Protein AF-0000000078456276 (afdb_homodimer)

pLDDT: mean 76.24, std 21.37, range [26.55, 98.25]

Foldseek 3Di:
DPCPVVPQPQPKDKDKDKDKDFDQVLQADDQFWDKDFDPVVVVVDDDDDDWDADPVPRDTFDKDWDGWIWTAHNNRMIMIITIIITRDRVVVVVD/DPCPVVPLPQPKDKDKDKDKDFDQVLQADDQFWDKDFDPVVVVVDDDDDDWDADPVPSDTFDKDWDGWIWTAHNNRMIMIITIIITRDRVVVVPD

Radius of gyration: 19.32 Å; Cα contacts (8 Å, |Δi|>4): 370; chains: 2; bounding box: 34×69×54 Å

Sequence (190 aa):
MSNFQTSTMDYDMDIYLMMAWRDARLVNPYQKPILVKEEEILEKIWRPDPFFANAKEAEFHEVTFLNFLMRIFPDGLVLYETRLVILILLHEFLQMSNFQTSTMDYDMDIYLMMAWRDARLVNPYQKPILVKEEEILEKIWRPDPFFANAKEAEFHEVTFLNFLMRIFPDGLVLYETRLVILILLHEFLQ

Structure (mmCIF, N/CA/C/O backbone):
data_AF-0000000078456276-model_v1
#
loop_
_entity.id
_entity.type
_entity.pdbx_description
1 polymer 'Glycine receptor subunit beta-type 4'
#
loop_
_atom_site.group_PDB
_atom_site.id
_atom_site.type_symbol
_atom_site.label_atom_id
_atom_site.label_alt_id
_atom_site.label_comp_id
_atom_site.label_asym_id
_atom_site.label_entity_id
_atom_site.label_seq_id
_atom_site.pdbx_PDB_ins_code
_atom_site.Cartn_x
_atom_site.Cartn_y
_atom_site.Cartn_z
_atom_site.occupancy
_atom_site.B_iso_or_equiv
_atom_site.auth_seq_id
_atom_site.auth_comp_id
_atom_site.auth_asym_id
_atom_site.auth_atom_id
_atom_site.pdbx_PDB_model_num
ATOM 1 N N . MET A 1 1 ? -17.547 -28.094 -31.203 1 26.55 1 MET A N 1
ATOM 2 C CA . MET A 1 1 ? -17.844 -26.672 -31.109 1 26.55 1 MET A CA 1
ATOM 3 C C . MET A 1 1 ? -17.672 -26.172 -29.688 1 26.55 1 MET A C 1
ATOM 5 O O . MET A 1 1 ? -18.562 -26.344 -28.844 1 26.55 1 MET A O 1
ATOM 9 N N . SER A 1 2 ? -16.688 -26.578 -29.078 1 26.94 2 SER A N 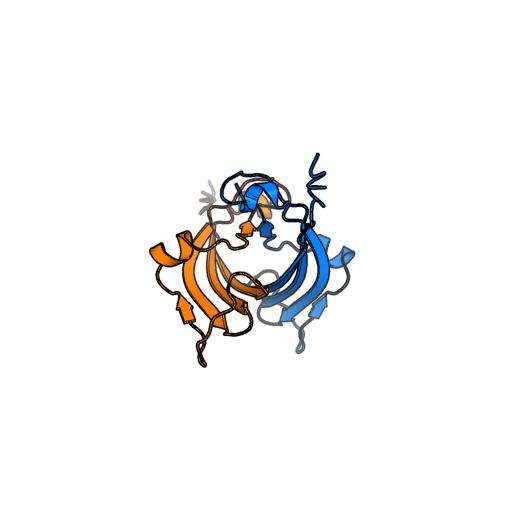1
ATOM 10 C CA . SER A 1 2 ? -16.344 -26.469 -27.656 1 26.94 2 SER A CA 1
ATOM 11 C C . SER A 1 2 ? -16.422 -25.031 -27.188 1 26.94 2 SER A C 1
ATOM 13 O O . SER A 1 2 ? -15.75 -24.156 -27.734 1 26.94 2 SER A O 1
ATOM 15 N N . ASN A 1 3 ? -17.672 -24.578 -27.062 1 29.36 3 ASN A N 1
ATOM 16 C CA . ASN A 1 3 ? -17.984 -23.266 -26.516 1 29.36 3 ASN A CA 1
ATOM 17 C C . ASN A 1 3 ? -17.125 -22.938 -25.312 1 29.36 3 ASN A C 1
ATOM 19 O O . ASN A 1 3 ? -17.328 -23.484 -24.219 1 29.36 3 ASN A O 1
ATOM 23 N N . PHE A 1 4 ? -15.844 -22.969 -25.406 1 34.41 4 PHE A N 1
ATOM 24 C CA . PHE A 1 4 ? -14.977 -22.438 -24.359 1 34.41 4 PHE A CA 1
ATOM 25 C C . PHE A 1 4 ? -15.516 -21.125 -23.828 1 34.41 4 PHE A C 1
ATOM 27 O O . PHE A 1 4 ? -15.516 -20.109 -24.547 1 34.41 4 PHE A O 1
ATOM 34 N N . GLN A 1 5 ? -16.781 -21.078 -23.469 1 34.12 5 GLN A N 1
ATOM 35 C CA . GLN A 1 5 ? -17.281 -19.875 -22.828 1 34.12 5 GLN A CA 1
ATOM 36 C C . GLN A 1 5 ? -16.203 -19.219 -21.969 1 34.12 5 GLN A C 1
ATOM 38 O O . GLN A 1 5 ? -15.625 -19.859 -21.094 1 34.12 5 GLN A O 1
ATOM 43 N N . THR A 1 6 ? -15.305 -18.453 -22.516 1 36.81 6 THR A N 1
ATOM 44 C CA . THR A 1 6 ? -14.32 -17.625 -21.844 1 36.81 6 THR A CA 1
ATOM 45 C C . THR A 1 6 ? -14.938 -16.922 -20.625 1 36.81 6 THR A C 1
ATOM 47 O O . THR A 1 6 ? -15.695 -15.961 -20.781 1 36.81 6 THR A O 1
ATOM 50 N N . SER A 1 7 ? -15.766 -17.672 -19.828 1 38.72 7 SER A N 1
ATOM 51 C CA . SER A 1 7 ? -16.219 -17.031 -18.594 1 38.72 7 SER A CA 1
ATOM 52 C C . SER A 1 7 ? -15.195 -16.016 -18.094 1 38.72 7 SER A C 1
ATOM 54 O O . SER A 1 7 ? -14.031 -16.359 -17.906 1 38.72 7 SER A O 1
ATOM 56 N N . THR A 1 8 ? -15.117 -14.961 -18.703 1 41.69 8 THR A N 1
ATOM 57 C CA . THR A 1 8 ? -14.297 -13.852 -18.25 1 41.69 8 THR A CA 1
ATOM 58 C C . THR A 1 8 ? -14.117 -13.891 -16.734 1 41.69 8 THR A C 1
ATOM 60 O O . THR A 1 8 ? -15.031 -13.547 -15.992 1 41.69 8 THR A O 1
ATOM 63 N N . MET A 1 9 ? -13.758 -14.953 -16.109 1 45.97 9 MET A N 1
ATOM 64 C CA . MET A 1 9 ? -13.555 -15.07 -14.664 1 45.97 9 MET A CA 1
ATOM 65 C C . MET A 1 9 ? -12.914 -13.805 -14.102 1 45.97 9 MET A C 1
ATOM 67 O O . MET A 1 9 ? -11.758 -13.5 -14.406 1 45.97 9 MET A O 1
ATOM 71 N N . ASP A 1 10 ? -13.586 -12.719 -14.047 1 50.91 10 ASP A N 1
ATOM 72 C CA . ASP A 1 10 ? -13.211 -11.508 -13.328 1 50.91 10 ASP A CA 1
ATOM 73 C C . ASP A 1 10 ? -12.5 -11.852 -12.016 1 50.91 10 ASP A C 1
ATOM 75 O O . ASP A 1 10 ? -13.047 -12.555 -11.172 1 50.91 10 ASP A O 1
ATOM 79 N N . TYR A 1 11 ? -11.336 -12.32 -12.188 1 58.75 11 TYR A N 1
ATOM 80 C CA . TYR A 1 11 ? -10.617 -12.555 -10.945 1 58.75 11 TYR A CA 1
ATOM 81 C C . TYR A 1 11 ? -10.438 -11.258 -10.156 1 58.75 11 TYR A C 1
ATOM 83 O O . TYR A 1 11 ? -9.961 -10.258 -10.703 1 58.75 11 TYR A O 1
ATOM 91 N N . ASP A 1 12 ? -11.328 -11.148 -9.211 1 69.31 12 ASP A N 1
ATOM 92 C CA . ASP A 1 12 ? -11.18 -10.062 -8.25 1 69.31 12 ASP A CA 1
ATOM 93 C C . ASP A 1 12 ? -10.055 -10.359 -7.258 1 69.31 12 ASP A C 1
ATOM 95 O O . ASP A 1 12 ? -9.898 -11.492 -6.809 1 69.31 12 ASP A O 1
ATOM 99 N N . MET A 1 13 ? -9.117 -9.602 -7.355 1 80.56 13 MET A N 1
ATOM 100 C CA . MET A 1 13 ? -8.086 -9.703 -6.328 1 80.56 13 MET A CA 1
ATOM 101 C C . MET A 1 13 ? -8.367 -8.742 -5.176 1 80.56 13 MET A C 1
ATOM 103 O O . MET A 1 13 ? -8.484 -7.535 -5.387 1 80.56 13 MET A O 1
ATOM 107 N N . ASP A 1 14 ? -8.633 -9.383 -3.988 1 87.31 14 ASP A N 1
ATOM 108 C CA . ASP A 1 14 ? -8.789 -8.602 -2.764 1 87.31 14 ASP A CA 1
ATOM 109 C C . ASP A 1 14 ? -7.43 -8.266 -2.148 1 87.31 14 ASP A C 1
ATOM 111 O O . ASP A 1 14 ? -6.625 -9.164 -1.876 1 87.31 14 ASP A O 1
ATOM 115 N N . ILE A 1 15 ? -7.176 -7.082 -2.002 1 91.06 15 ILE A N 1
ATOM 116 C CA . ILE A 1 15 ? -5.879 -6.648 -1.494 1 91.06 15 ILE A CA 1
ATOM 117 C C . ILE A 1 15 ? -6.07 -5.836 -0.216 1 91.06 15 ILE A C 1
ATOM 119 O O . ILE A 1 15 ? -6.902 -4.926 -0.171 1 91.06 15 ILE A O 1
ATOM 123 N N . TYR A 1 16 ? -5.438 -6.207 0.822 1 94.75 16 TYR A N 1
ATOM 124 C CA . TYR A 1 16 ? -5.27 -5.352 1.991 1 94.75 16 TYR A CA 1
ATOM 125 C C . TYR A 1 16 ? -4.059 -4.441 1.83 1 94.75 16 TYR A C 1
ATOM 127 O O . TYR A 1 16 ? -2.969 -4.906 1.482 1 94.75 16 TYR A O 1
ATOM 135 N N . LEU A 1 17 ? -4.234 -3.172 1.992 1 94.62 17 LEU A N 1
ATOM 136 C CA . LEU A 1 17 ? -3.172 -2.186 1.841 1 94.62 17 LEU A CA 1
ATOM 137 C C . LEU A 1 17 ? -3.012 -1.358 3.113 1 94.62 17 LEU A C 1
ATOM 139 O O . LEU A 1 17 ? -3.998 -0.86 3.662 1 94.62 17 LEU A O 1
ATOM 143 N N . MET A 1 18 ? -1.804 -1.281 3.623 1 96.31 18 MET A N 1
ATOM 144 C CA . MET A 1 18 ? -1.447 -0.403 4.734 1 96.31 18 MET A CA 1
ATOM 145 C C . MET A 1 18 ? -0.302 0.527 4.344 1 96.31 18 MET A C 1
ATOM 147 O O . MET A 1 18 ? 0.673 0.095 3.73 1 96.31 18 MET A O 1
ATOM 151 N N . MET A 1 19 ? -0.498 1.762 4.527 1 95.25 19 MET A N 1
ATOM 152 C CA . MET A 1 19 ? 0.564 2.744 4.336 1 95.25 19 MET A CA 1
ATOM 153 C C . MET A 1 19 ? 0.806 3.541 5.617 1 95.25 19 MET A C 1
ATOM 155 O O . MET A 1 19 ? -0.14 3.881 6.328 1 95.25 19 MET A O 1
ATOM 159 N N . ALA A 1 20 ? 2.068 3.844 5.91 1 96.5 20 ALA A N 1
ATOM 160 C CA . ALA A 1 20 ? 2.449 4.695 7.035 1 96.5 20 ALA A CA 1
ATOM 161 C C . ALA A 1 20 ? 3.465 5.75 6.602 1 96.5 20 ALA A C 1
ATOM 163 O O . ALA A 1 20 ? 4.41 5.445 5.871 1 96.5 20 ALA A O 1
ATOM 164 N N . TRP A 1 21 ? 3.178 6.914 6.961 1 93.25 21 TRP A N 1
ATOM 165 C CA . TRP A 1 21 ? 4.117 8 6.703 1 93.25 21 TRP A CA 1
ATOM 166 C C . TRP A 1 21 ? 3.994 9.094 7.762 1 93.25 21 TRP A C 1
ATOM 168 O O . TRP A 1 21 ? 3.08 9.062 8.594 1 93.25 21 TRP A O 1
ATOM 178 N N . ARG A 1 22 ? 4.977 9.93 7.766 1 92 22 ARG A N 1
ATOM 179 C CA . ARG A 1 22 ? 4.895 11.086 8.648 1 92 22 ARG A CA 1
ATOM 180 C C . ARG A 1 22 ? 4.59 12.359 7.855 1 92 22 ARG A C 1
ATOM 182 O O . ARG A 1 22 ? 5.133 12.562 6.766 1 92 22 ARG A O 1
ATOM 189 N N . ASP A 1 23 ? 3.713 13.086 8.445 1 89.25 23 ASP A N 1
ATOM 190 C CA . ASP A 1 23 ? 3.326 14.375 7.875 1 89.25 23 ASP A CA 1
ATOM 191 C C . ASP A 1 23 ? 3.33 15.469 8.938 1 89.25 23 ASP A C 1
ATOM 193 O O . ASP A 1 23 ? 2.463 15.492 9.812 1 89.25 23 ASP A O 1
ATOM 197 N N . ALA A 1 24 ? 4.262 16.344 8.82 1 87.81 24 ALA A N 1
ATOM 198 C CA . ALA A 1 24 ? 4.449 17.391 9.812 1 87.81 24 ALA A CA 1
ATOM 199 C C . ALA A 1 24 ? 3.219 18.281 9.898 1 87.81 24 ALA A C 1
ATOM 201 O O . ALA A 1 24 ? 2.943 18.875 10.945 1 87.81 24 ALA A O 1
ATOM 202 N N . ARG A 1 25 ? 2.482 18.344 8.867 1 87.5 25 ARG A N 1
ATOM 203 C CA . ARG A 1 25 ? 1.301 19.203 8.836 1 87.5 25 ARG A CA 1
ATOM 204 C C . ARG A 1 25 ? 0.185 18.625 9.703 1 87.5 25 ARG A C 1
ATOM 206 O O . ARG A 1 25 ? -0.769 19.328 10.039 1 87.5 25 ARG A O 1
ATOM 213 N N . LEU A 1 26 ? 0.378 17.375 10.008 1 92.88 26 LEU A N 1
ATOM 214 C CA . LEU A 1 26 ? -0.718 16.719 10.711 1 92.88 26 LEU A CA 1
ATOM 215 C C . LEU A 1 26 ? -0.379 16.516 12.18 1 92.88 26 LEU A C 1
ATOM 217 O O . LEU A 1 26 ? -1.085 15.805 12.891 1 92.88 26 LEU A O 1
ATOM 221 N N . VAL A 1 27 ? 0.726 17.109 12.594 1 95.69 27 VAL A N 1
ATOM 222 C CA . VAL A 1 27 ? 1.003 17.125 14.031 1 95.69 27 VAL A CA 1
ATOM 223 C C . VAL A 1 27 ? -0.14 17.812 14.773 1 95.69 27 VAL A C 1
ATOM 225 O O . VAL A 1 27 ? -0.639 18.844 14.336 1 95.69 27 VAL A O 1
ATOM 228 N N . ASN A 1 28 ? -0.618 17.172 15.898 1 97.44 28 ASN A N 1
ATOM 229 C CA . ASN A 1 28 ? -1.79 17.703 16.594 1 97.44 28 ASN A CA 1
ATOM 230 C C . ASN A 1 28 ? -1.652 17.562 18.109 1 97.44 28 ASN A C 1
ATOM 232 O O . ASN A 1 28 ? -0.807 16.812 18.594 1 97.44 28 ASN A O 1
ATOM 236 N N . PRO A 1 29 ? -2.457 18.25 18.828 1 97.06 29 PRO A N 1
ATOM 237 C CA . PRO A 1 29 ? -2.248 18.375 20.281 1 97.06 29 PRO A CA 1
ATOM 238 C C . PRO A 1 29 ? -2.92 17.266 21.062 1 97.06 29 PRO A C 1
ATOM 240 O O . PRO A 1 29 ? -2.814 17.219 22.297 1 97.06 29 PRO A O 1
ATOM 243 N N . TYR A 1 30 ? -3.564 16.297 20.453 1 97.38 30 TYR A N 1
ATOM 244 C CA . TYR A 1 30 ? -4.316 15.266 21.172 1 97.38 30 TYR A CA 1
ATOM 245 C C . TYR A 1 30 ? -3.393 14.164 21.672 1 97.38 30 TYR A C 1
ATOM 247 O O . TYR A 1 30 ? -2.236 14.078 21.25 1 97.38 30 TYR A O 1
ATOM 255 N N . GLN A 1 31 ? -3.857 13.391 22.641 1 97.25 31 GLN A N 1
ATOM 256 C CA . GLN A 1 31 ? -3.082 12.281 23.188 1 97.25 31 GLN A CA 1
ATOM 257 C C . GLN A 1 31 ? -3.338 10.992 22.406 1 97.25 31 GLN A C 1
ATOM 259 O O . GLN A 1 31 ? -2.445 10.156 22.281 1 97.25 31 GLN A O 1
ATOM 264 N N . LYS A 1 32 ? -4.555 10.852 21.891 1 97.75 32 LYS A N 1
ATOM 265 C CA . LYS A 1 32 ? -4.949 9.672 21.125 1 97.75 32 LYS A CA 1
ATOM 266 C C . LYS A 1 32 ? -4.988 9.984 19.625 1 97.75 32 LYS A C 1
ATOM 268 O O . LYS A 1 32 ? -5.195 11.133 19.234 1 97.75 32 LYS A O 1
ATOM 273 N N . PRO A 1 33 ? -4.758 9.008 18.828 1 98.12 33 PRO A N 1
ATOM 274 C CA . PRO A 1 33 ? -4.859 9.242 17.375 1 98.12 33 PRO A CA 1
ATOM 275 C C . PRO A 1 33 ? -6.254 9.695 16.953 1 98.12 33 PRO A C 1
ATOM 277 O O . PRO A 1 33 ? -7.254 9.273 17.531 1 98.12 33 PRO A O 1
ATOM 280 N N . ILE A 1 34 ? -6.258 10.57 16.016 1 97.5 34 ILE A N 1
ATOM 281 C CA . ILE A 1 34 ? -7.496 10.914 15.32 1 97.5 34 ILE A CA 1
ATOM 282 C C . ILE A 1 34 ? -7.867 9.805 14.336 1 97.5 34 ILE A C 1
ATOM 284 O O . ILE A 1 34 ? -7.035 9.375 13.539 1 97.5 34 ILE A O 1
ATOM 288 N N . LEU A 1 35 ? -9.094 9.336 14.406 1 97.44 35 LEU A N 1
ATOM 289 C CA . LEU A 1 35 ? -9.578 8.305 13.492 1 97.44 35 LEU A CA 1
ATOM 290 C C . LEU A 1 35 ? -10.391 8.922 12.359 1 97.44 35 LEU A C 1
ATOM 292 O O . LEU A 1 35 ? -11.359 9.648 12.609 1 97.44 35 LEU A O 1
ATOM 296 N N . VAL A 1 36 ? -9.961 8.727 11.148 1 95.25 36 VAL A N 1
ATOM 297 C CA . VAL A 1 36 ? -10.672 9.203 9.969 1 95.25 36 VAL A CA 1
ATOM 298 C C . VAL A 1 36 ? -11.297 8.023 9.227 1 95.25 36 VAL A C 1
ATOM 300 O O . VAL A 1 36 ? -10.578 7.223 8.617 1 95.25 36 VAL A O 1
ATOM 303 N N . LYS A 1 37 ? -12.547 7.93 9.258 1 93.5 37 LYS A N 1
ATOM 304 C CA . LYS A 1 37 ? -13.25 6.816 8.617 1 93.5 37 LYS A CA 1
ATOM 305 C C . LYS A 1 37 ? -14.219 7.312 7.551 1 93.5 37 LYS A C 1
ATOM 307 O O . LYS A 1 37 ? -14.781 6.516 6.801 1 93.5 37 LYS A O 1
ATOM 312 N N . GLU A 1 38 ? -14.438 8.648 7.641 1 90.88 38 GLU A N 1
ATOM 313 C CA . GLU A 1 38 ? -15.383 9.234 6.691 1 90.88 38 GLU A CA 1
ATOM 314 C C . GLU A 1 38 ? -14.672 9.703 5.426 1 90.88 38 GLU A C 1
ATOM 316 O O . GLU A 1 38 ? -13.719 10.477 5.488 1 90.88 38 GLU A O 1
ATOM 321 N N . GLU A 1 39 ? -15.164 9.281 4.297 1 86.38 39 GLU A N 1
ATOM 322 C CA . GLU A 1 39 ? -14.57 9.625 3.01 1 86.38 39 GLU A CA 1
ATOM 323 C C . GLU A 1 39 ? -14.5 11.141 2.818 1 86.38 39 GLU A C 1
ATOM 325 O O . GLU A 1 39 ? -13.539 11.656 2.242 1 86.38 39 GLU A O 1
ATOM 330 N N . GLU A 1 40 ? -15.508 11.836 3.295 1 86.62 40 GLU A N 1
ATOM 331 C CA . GLU A 1 40 ? -15.562 13.289 3.158 1 86.62 40 GLU A CA 1
ATOM 332 C C . GLU A 1 40 ? -14.367 13.953 3.836 1 86.62 40 GLU A C 1
ATOM 334 O O . GLU A 1 40 ? -13.82 14.93 3.322 1 86.62 40 GLU A O 1
ATOM 339 N N . ILE A 1 41 ? -14.07 13.445 4.977 1 89 41 ILE A N 1
ATOM 340 C CA . ILE A 1 41 ? -12.945 14 5.727 1 89 41 ILE A CA 1
ATOM 341 C C . ILE A 1 41 ? -11.633 13.625 5.039 1 89 41 ILE A C 1
ATOM 343 O O . ILE A 1 41 ? -10.734 14.453 4.922 1 89 41 ILE A O 1
ATOM 347 N N . LEU A 1 42 ? -11.562 12.43 4.555 1 85.06 42 LEU A N 1
ATOM 348 C CA . LEU A 1 42 ? -10.367 11.938 3.883 1 85.06 42 LEU A CA 1
ATOM 349 C C . LEU A 1 42 ? -10.039 12.797 2.668 1 85.06 42 LEU A C 1
ATOM 351 O O . LEU A 1 42 ? -8.867 13.055 2.383 1 85.06 42 LEU A O 1
ATOM 355 N N . GLU A 1 43 ? -11 13.234 1.996 1 84.06 43 GLU A N 1
ATOM 356 C CA . GLU A 1 43 ? -10.828 14.008 0.769 1 84.06 43 GLU A CA 1
ATOM 357 C C . GLU A 1 43 ? -10.172 15.359 1.055 1 84.06 43 GLU A C 1
ATOM 359 O O . GLU A 1 43 ? -9.633 16 0.15 1 84.06 43 GLU A O 1
ATOM 364 N N . LYS A 1 44 ? -10.211 15.766 2.316 1 84.25 44 LYS A N 1
ATOM 365 C CA . LYS A 1 44 ? -9.695 17.078 2.693 1 84.25 44 LYS A CA 1
ATOM 366 C C . LYS A 1 44 ? -8.234 16.984 3.121 1 84.25 44 LYS A C 1
ATOM 368 O O . LYS A 1 44 ? -7.578 18.016 3.314 1 84.25 44 LYS A O 1
ATOM 373 N N . ILE A 1 45 ? -7.793 15.891 3.297 1 83.88 45 ILE A N 1
ATOM 374 C CA . ILE A 1 45 ? -6.422 15.688 3.748 1 83.88 45 ILE A CA 1
ATOM 375 C C . ILE A 1 45 ? -5.559 15.227 2.578 1 83.88 45 ILE A C 1
ATOM 377 O O . ILE A 1 45 ? -5.914 14.289 1.864 1 83.88 45 ILE A O 1
ATOM 381 N N . TRP A 1 46 ? -4.531 15.922 2.402 1 79.94 46 TRP A N 1
ATOM 382 C CA . TRP A 1 46 ? -3.584 15.438 1.401 1 79.94 46 TRP A CA 1
ATOM 383 C C . TRP A 1 46 ? -2.982 14.102 1.824 1 79.94 46 TRP A C 1
ATOM 385 O O . TRP A 1 46 ? -2.584 13.93 2.979 1 79.94 46 TRP A O 1
ATOM 395 N N . ARG A 1 47 ? -2.93 13.141 0.951 1 80.88 47 ARG A N 1
ATOM 396 C CA . ARG A 1 47 ? -2.312 11.844 1.213 1 80.88 47 ARG A CA 1
ATOM 397 C C . ARG A 1 47 ? -1.794 11.211 -0.076 1 80.88 47 ARG A C 1
ATOM 399 O O . ARG A 1 47 ? -2.318 11.484 -1.158 1 80.88 47 ARG A O 1
ATOM 406 N N . PRO A 1 48 ? -0.752 10.391 0.094 1 81.5 48 PRO A N 1
ATOM 407 C CA . PRO A 1 48 ? -0.416 9.57 -1.073 1 81.5 48 PRO A CA 1
ATOM 408 C C . PRO A 1 48 ? -1.552 8.641 -1.487 1 81.5 48 PRO A C 1
ATOM 410 O O . PRO A 1 48 ? -2.188 8.016 -0.632 1 81.5 48 PRO A O 1
ATOM 413 N N . ASP A 1 49 ? -1.794 8.633 -2.758 1 77.38 49 ASP A N 1
A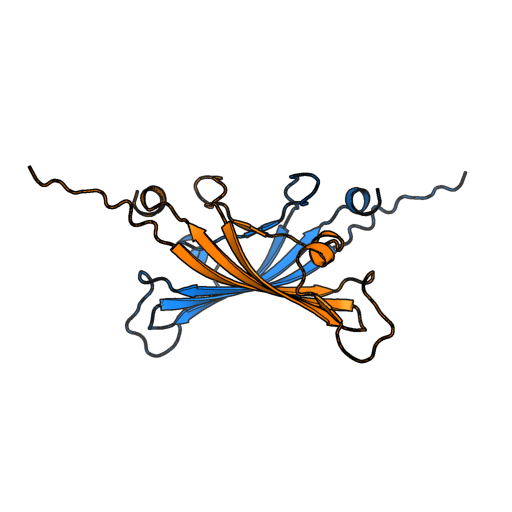TOM 414 C CA . ASP A 1 49 ? -2.867 7.797 -3.283 1 77.38 49 ASP A CA 1
ATOM 415 C C . ASP A 1 49 ? -2.336 6.816 -4.324 1 77.38 49 ASP A C 1
ATOM 417 O O . ASP A 1 49 ? -1.906 7.223 -5.406 1 77.38 49 ASP A O 1
ATOM 421 N N . PRO A 1 50 ? -2.416 5.578 -3.881 1 79.62 50 PRO A N 1
ATOM 422 C CA . PRO A 1 50 ? -1.891 4.609 -4.844 1 79.62 50 PRO A CA 1
ATOM 423 C C . PRO A 1 50 ? -2.895 4.27 -5.945 1 79.62 50 PRO A C 1
ATOM 425 O O . PRO A 1 50 ? -4.098 4.195 -5.688 1 79.62 50 PRO A O 1
ATOM 428 N N . PHE A 1 51 ? -2.35 4.184 -7.156 1 76.81 51 PHE A N 1
ATOM 429 C CA . PHE A 1 51 ? -3.07 3.639 -8.305 1 76.81 51 PHE A CA 1
ATOM 430 C C . PHE A 1 51 ? -2.422 2.346 -8.781 1 76.81 51 PHE A C 1
ATOM 432 O O . PHE A 1 51 ? -1.224 2.133 -8.586 1 76.81 51 PHE A O 1
ATOM 439 N N . PHE A 1 52 ? -3.279 1.472 -9.141 1 76 52 PHE A N 1
ATOM 440 C CA . PHE A 1 52 ? -2.764 0.187 -9.594 1 76 52 PHE A CA 1
ATOM 441 C C . PHE A 1 52 ? -2.924 0.047 -11.109 1 76 52 PHE A C 1
ATOM 443 O O . PHE A 1 52 ? -3.99 0.337 -11.656 1 76 52 PHE A O 1
ATOM 450 N N . ALA A 1 53 ? -1.852 0.012 -11.727 1 65.19 53 ALA A N 1
ATOM 451 C CA . ALA A 1 53 ? -1.847 -0.227 -13.164 1 65.19 53 ALA A CA 1
ATOM 452 C C . ALA A 1 53 ? -1.152 -1.544 -13.5 1 65.19 53 ALA A C 1
ATOM 454 O O . ALA A 1 53 ? -0.368 -2.061 -12.703 1 65.19 53 ALA A O 1
ATOM 455 N N . ASN A 1 54 ? -1.73 -2.158 -14.469 1 56.12 54 ASN A N 1
ATOM 456 C CA . ASN A 1 54 ? -1.009 -3.326 -14.961 1 56.12 54 ASN A CA 1
ATOM 457 C C . ASN A 1 54 ? 0.386 -2.955 -15.453 1 56.12 54 ASN A C 1
ATOM 459 O O . ASN A 1 54 ? 0.544 -2.016 -16.234 1 56.12 54 ASN A O 1
ATOM 463 N N . ALA A 1 55 ? 1.279 -3.312 -14.664 1 52.12 55 ALA A N 1
ATOM 464 C CA . ALA A 1 55 ? 2.646 -2.986 -15.062 1 52.12 55 ALA A CA 1
ATOM 465 C C . ALA A 1 55 ? 2.828 -3.117 -16.578 1 52.12 55 ALA A C 1
ATOM 467 O O . ALA A 1 55 ? 3.502 -2.295 -17.203 1 52.12 55 ALA A O 1
ATOM 468 N N . LYS A 1 56 ? 2.316 -4.176 -17.297 1 51.06 56 LYS A N 1
ATOM 469 C CA . LYS A 1 56 ? 2.594 -4.367 -18.719 1 51.06 56 LYS A CA 1
ATOM 470 C C . LYS A 1 56 ? 1.728 -3.447 -19.578 1 51.06 56 LYS A C 1
ATOM 472 O O . LYS A 1 56 ? 2.119 -3.07 -20.688 1 51.06 56 LYS A O 1
ATOM 477 N N . GLU A 1 57 ? 0.599 -3.068 -19.094 1 51.69 57 GLU A N 1
ATOM 478 C CA . GLU A 1 57 ? -0.278 -2.404 -20.062 1 51.69 57 GLU A CA 1
ATOM 479 C C . GLU A 1 57 ? -0.669 -1.01 -19.578 1 51.69 57 GLU A C 1
ATOM 481 O O . GLU A 1 57 ? -1.311 -0.252 -20.312 1 51.69 57 GLU A O 1
ATOM 486 N N . ALA A 1 58 ? -0.004 -0.474 -18.781 1 50.53 58 ALA A N 1
ATOM 487 C CA . ALA A 1 58 ? -0.317 0.881 -18.328 1 50.53 58 ALA A CA 1
ATOM 488 C C . ALA A 1 58 ? -1.825 1.101 -18.266 1 50.53 58 ALA A C 1
ATOM 490 O O . ALA A 1 58 ? -2.322 2.162 -18.641 1 50.53 58 ALA A O 1
ATOM 491 N N . GLU A 1 59 ? -2.594 0.06 -18.219 1 57.72 59 GLU A N 1
ATOM 492 C CA . GLU A 1 59 ? -4.035 0.26 -18.078 1 57.72 59 GLU A CA 1
ATOM 493 C C . GLU A 1 59 ? -4.453 0.248 -16.609 1 57.72 59 GLU A C 1
ATOM 495 O O . GLU A 1 59 ? -4.012 -0.607 -15.844 1 57.72 59 GLU A O 1
ATOM 500 N N . PHE A 1 60 ? -5.039 1.388 -16.219 1 57.5 60 PHE A N 1
ATOM 501 C CA . PHE A 1 60 ? -5.48 1.549 -14.836 1 57.5 60 PHE A CA 1
ATOM 502 C C . PHE A 1 60 ? -6.645 0.615 -14.523 1 57.5 60 PHE A C 1
ATOM 504 O O . PHE A 1 60 ? -7.586 0.509 -15.312 1 57.5 60 PHE A O 1
ATOM 511 N N . HIS A 1 61 ? -6.363 -0.361 -13.664 1 60.91 61 HIS A N 1
ATOM 512 C CA . HIS A 1 61 ? -7.418 -1.243 -13.188 1 60.91 61 HIS A CA 1
ATOM 513 C C . HIS A 1 61 ? -8.414 -0.487 -12.312 1 60.91 61 HIS A C 1
ATOM 515 O O . HIS A 1 61 ? -8.062 0.513 -11.68 1 60.91 61 HIS A O 1
ATOM 521 N N . GLU A 1 62 ? -9.711 -0.884 -12.609 1 63.66 62 GLU A N 1
ATOM 522 C CA . GLU A 1 62 ? -10.711 -0.368 -11.688 1 63.66 62 GLU A CA 1
ATOM 523 C C . GLU A 1 62 ? -10.469 -0.877 -10.266 1 63.66 62 GLU A C 1
ATOM 525 O O . GLU A 1 62 ? -10.336 -2.084 -10.047 1 63.66 62 GLU A O 1
ATOM 530 N N . VAL A 1 63 ? -10.203 0.039 -9.492 1 67 63 VAL A N 1
ATOM 531 C CA . VAL A 1 63 ? -9.969 -0.284 -8.094 1 67 63 VAL A CA 1
ATOM 532 C C . VAL A 1 63 ? -11.133 0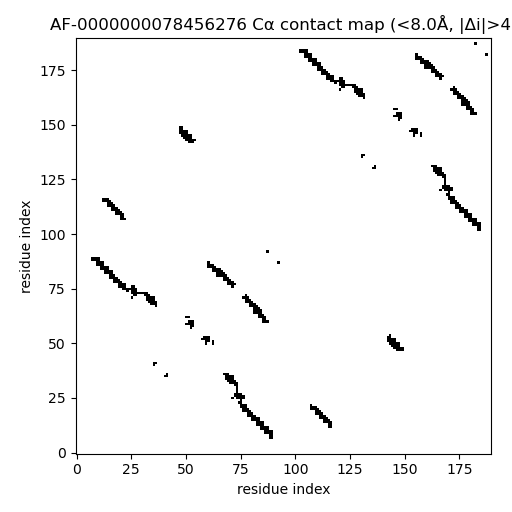.218 -7.238 1 67 63 VAL A C 1
ATOM 534 O O . VAL A 1 63 ? -11.555 1.367 -7.375 1 67 63 VAL A O 1
ATOM 537 N N . THR A 1 64 ? -11.836 -0.758 -6.629 1 70.31 64 THR A N 1
ATOM 538 C CA . THR A 1 64 ? -12.859 -0.349 -5.672 1 70.31 64 THR A CA 1
ATOM 539 C C . THR A 1 64 ? -12.328 -0.413 -4.246 1 70.31 64 THR A C 1
ATOM 541 O O . THR A 1 64 ? -11.797 -1.442 -3.818 1 70.31 64 THR A O 1
ATOM 544 N N . PHE A 1 65 ? -12.305 0.746 -3.678 1 67 65 PHE A N 1
ATOM 545 C CA . PHE A 1 65 ? -11.945 0.799 -2.266 1 67 65 PHE A CA 1
ATOM 546 C C . PHE A 1 65 ? -13.125 0.418 -1.389 1 67 65 PHE A C 1
ATOM 548 O O . PHE A 1 65 ? -14.25 0.884 -1.612 1 67 65 PHE A O 1
ATOM 555 N N . LEU A 1 66 ? -12.953 -0.54 -0.61 1 76.94 66 LEU A N 1
ATOM 556 C CA . LEU A 1 66 ? -14.031 -0.998 0.253 1 76.94 66 LEU A CA 1
ATOM 557 C C . LEU A 1 66 ? -14.016 -0.257 1.586 1 76.94 66 LEU A C 1
ATOM 559 O O . LEU A 1 66 ? -14.992 0.413 1.94 1 76.94 66 LEU A O 1
ATOM 563 N N . ASN A 1 67 ? -13.281 -0.464 2.42 1 87.38 67 ASN A N 1
ATOM 564 C CA . ASN A 1 67 ? -13.211 0.166 3.734 1 87.38 67 ASN A CA 1
ATOM 565 C C . ASN A 1 67 ? -11.812 0.698 4.035 1 87.38 67 ASN A C 1
ATOM 567 O O . ASN A 1 67 ? -10.828 0.235 3.451 1 87.38 67 ASN A O 1
ATOM 571 N N . PHE A 1 68 ? -11.883 1.807 4.691 1 91.44 68 PHE A N 1
ATOM 572 C CA . PHE A 1 68 ? -10.586 2.344 5.086 1 91.44 68 PHE A CA 1
ATOM 573 C C . PHE A 1 68 ? -10.641 2.896 6.508 1 91.44 68 PHE A C 1
ATOM 575 O O . PHE A 1 68 ? -11.719 3.166 7.035 1 91.44 68 PHE A O 1
ATOM 582 N N . LEU A 1 69 ? -9.508 3.002 7.148 1 95.5 69 LEU A N 1
ATOM 583 C CA . LEU A 1 69 ? -9.281 3.695 8.414 1 95.5 69 LEU A CA 1
ATOM 584 C C . LEU A 1 69 ? -7.941 4.426 8.398 1 95.5 69 LEU A C 1
ATOM 586 O O . LEU A 1 69 ? -6.914 3.838 8.055 1 95.5 69 LEU A O 1
ATOM 590 N N . MET A 1 70 ? -8.031 5.676 8.602 1 96.38 70 MET A N 1
ATOM 591 C CA . MET A 1 70 ? -6.809 6.449 8.773 1 96.38 70 MET A CA 1
ATOM 592 C C . MET A 1 70 ? -6.641 6.898 10.219 1 96.38 70 MET A C 1
ATOM 594 O O . MET A 1 70 ? -7.574 7.426 10.828 1 96.38 70 MET A O 1
ATOM 598 N N . ARG A 1 71 ? -5.535 6.664 10.781 1 98.19 71 ARG A N 1
ATOM 599 C CA . ARG A 1 71 ? -5.164 7.133 12.109 1 98.19 71 ARG A CA 1
ATOM 600 C C . ARG A 1 71 ? -4.066 8.188 12.031 1 98.19 71 ARG A C 1
ATOM 602 O O . ARG A 1 71 ? -3.039 7.98 11.391 1 98.19 71 ARG A O 1
ATOM 609 N N . ILE A 1 72 ? -4.352 9.281 12.602 1 97.88 72 ILE A N 1
ATOM 610 C CA . ILE A 1 72 ? -3.371 10.359 12.68 1 97.88 72 ILE A CA 1
ATOM 611 C C . ILE A 1 72 ? -2.896 10.531 14.117 1 97.88 72 ILE A C 1
ATOM 613 O O . ILE A 1 72 ? -3.645 11.016 14.969 1 97.88 72 ILE A O 1
ATOM 617 N N . PHE A 1 73 ? -1.644 10.203 14.312 1 98.19 73 PHE A N 1
ATOM 618 C CA . PHE A 1 73 ? -1.088 10.25 15.656 1 98.19 73 PHE A CA 1
ATOM 619 C C . PHE A 1 73 ? -0.625 11.656 16 1 98.19 73 PHE A C 1
ATOM 621 O O . PHE A 1 73 ? -0.37 12.469 15.109 1 98.19 7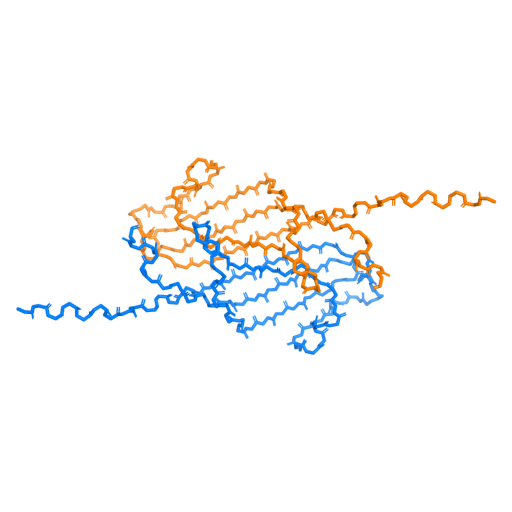3 PHE A O 1
ATOM 628 N N . PRO A 1 74 ? -0.488 11.945 17.25 1 98.12 74 PRO A N 1
ATOM 629 C CA . PRO A 1 74 ? -0.141 13.297 17.703 1 98.12 74 PRO A CA 1
ATOM 630 C C . PRO A 1 74 ? 1.185 13.789 17.125 1 98.12 74 PRO A C 1
ATOM 632 O O . PRO A 1 74 ? 1.348 14.984 16.875 1 98.12 74 PRO A O 1
ATOM 635 N N . ASP A 1 75 ? 2.117 12.898 16.812 1 97.31 75 ASP A N 1
ATOM 636 C CA . ASP A 1 75 ? 3.436 13.297 16.344 1 97.31 75 ASP A CA 1
ATOM 637 C C . ASP A 1 75 ? 3.461 13.398 14.812 1 97.31 75 ASP A C 1
ATOM 639 O O . ASP A 1 75 ? 4.52 13.609 14.219 1 97.31 75 ASP A O 1
ATOM 643 N N . GLY A 1 76 ? 2.314 13.125 14.172 1 95.88 76 GLY A N 1
ATOM 644 C CA . GLY A 1 76 ? 2.225 13.297 12.727 1 95.88 76 GLY A CA 1
ATOM 645 C C . GLY A 1 76 ? 2.344 11.992 11.961 1 95.88 76 GLY A C 1
ATOM 646 O O . GLY A 1 76 ? 2.295 11.984 10.734 1 95.88 76 GLY A O 1
ATOM 647 N N . LEU A 1 77 ? 2.576 10.93 12.727 1 96.69 77 LEU A N 1
ATOM 648 C CA . LEU A 1 77 ? 2.512 9.625 12.078 1 96.69 77 LEU A CA 1
ATOM 649 C C . LEU A 1 77 ? 1.101 9.336 11.578 1 96.69 77 LEU A C 1
ATOM 651 O O . LEU A 1 77 ? 0.125 9.547 12.297 1 96.69 77 LEU A O 1
ATOM 655 N N . VAL A 1 78 ? 1.025 8.961 10.336 1 96.88 78 VAL A N 1
ATOM 656 C CA . VAL A 1 78 ? -0.255 8.609 9.727 1 96.88 78 VAL A CA 1
ATOM 657 C C . VAL A 1 78 ? -0.25 7.141 9.32 1 96.88 78 VAL A C 1
ATOM 659 O O . VAL A 1 78 ? 0.688 6.668 8.672 1 96.88 78 VAL A O 1
ATOM 662 N N . LEU A 1 79 ? -1.187 6.379 9.812 1 97.75 79 LEU A N 1
ATOM 663 C CA . LEU A 1 79 ? -1.432 5.008 9.367 1 97.75 79 LEU A CA 1
ATOM 664 C C . LEU A 1 79 ? -2.729 4.918 8.57 1 97.75 79 LEU A C 1
ATOM 666 O O . LEU A 1 79 ? -3.797 5.266 9.078 1 97.75 79 LEU A O 1
ATOM 670 N N . TYR A 1 80 ? -2.594 4.535 7.297 1 95.31 80 TYR A N 1
ATOM 671 C CA . TYR A 1 80 ? -3.742 4.383 6.414 1 95.31 80 TYR A CA 1
ATOM 672 C C . TYR A 1 80 ? -3.939 2.924 6.016 1 95.31 80 TYR A C 1
ATOM 674 O O . TYR A 1 80 ? -3.035 2.301 5.453 1 95.31 80 TYR A O 1
ATOM 682 N N . GLU A 1 81 ? -5.07 2.34 6.371 1 96 81 GLU A N 1
ATOM 683 C CA . GLU A 1 81 ? -5.414 0.961 6.035 1 96 81 GLU A CA 1
ATOM 684 C C . GLU A 1 81 ? -6.672 0.898 5.172 1 96 81 GLU A C 1
ATOM 686 O O . GLU A 1 81 ? -7.645 1.61 5.43 1 96 81 GLU A O 1
ATOM 691 N N . THR A 1 82 ? -6.645 0.11 4.176 1 93.81 82 THR A N 1
ATOM 692 C CA . THR A 1 82 ? -7.816 -0.036 3.32 1 93.81 82 THR A CA 1
ATOM 693 C C . THR A 1 82 ? -7.848 -1.417 2.672 1 93.81 82 THR A C 1
ATOM 695 O O . THR A 1 82 ? -6.84 -2.127 2.668 1 93.81 82 THR A O 1
ATOM 698 N N . ARG A 1 83 ? -9 -1.876 2.287 1 90.44 83 ARG A N 1
ATOM 699 C CA . ARG A 1 83 ? -9.203 -3.049 1.443 1 90.44 83 ARG A CA 1
ATOM 700 C C . ARG A 1 83 ? -9.664 -2.646 0.048 1 90.44 83 ARG A C 1
ATOM 702 O O . ARG A 1 83 ? -10.562 -1.814 -0.097 1 90.44 83 ARG A O 1
ATOM 709 N N . LEU A 1 84 ? -8.945 -3.143 -0.909 1 84.81 84 LEU A N 1
ATOM 710 C CA . LEU A 1 84 ? -9.336 -2.852 -2.285 1 84.81 84 LEU A CA 1
ATOM 711 C C . LEU A 1 84 ? -9.539 -4.141 -3.072 1 84.81 84 LEU A C 1
ATOM 713 O O . LEU A 1 84 ? -9.023 -5.195 -2.695 1 84.81 84 LEU A O 1
ATOM 717 N N . VAL A 1 85 ? -10.359 -4.066 -4.098 1 81.94 85 VAL A N 1
ATOM 718 C CA . VAL A 1 85 ? -10.57 -5.152 -5.047 1 81.94 85 VAL A CA 1
ATOM 719 C C . VAL A 1 85 ? -10.172 -4.699 -6.449 1 81.94 85 VAL A C 1
ATOM 721 O O . VAL A 1 85 ? -10.648 -3.666 -6.93 1 81.94 85 VAL A O 1
ATOM 724 N N . ILE A 1 86 ? -9.203 -5.398 -6.93 1 75.69 86 ILE A N 1
ATOM 725 C CA . ILE A 1 86 ? -8.789 -5.105 -8.297 1 75.69 86 ILE A CA 1
ATOM 726 C C . ILE A 1 86 ? -9.445 -6.098 -9.258 1 75.69 86 ILE A C 1
ATOM 728 O O . ILE A 1 86 ? -9.383 -7.312 -9.039 1 75.69 86 ILE A O 1
ATOM 732 N N . LEU A 1 87 ? -10.156 -5.52 -10.203 1 68.19 87 LEU A N 1
ATOM 733 C CA . LEU A 1 87 ? -10.719 -6.371 -11.242 1 68.19 87 LEU A CA 1
ATOM 734 C C . LEU A 1 87 ? -9.695 -6.641 -12.344 1 68.19 87 LEU A C 1
ATOM 736 O O . LEU A 1 87 ? -9.266 -5.719 -13.031 1 68.19 87 LEU A O 1
ATOM 740 N N . ILE A 1 88 ? -8.875 -7.691 -12.156 1 58.56 88 ILE A N 1
ATOM 741 C CA . ILE A 1 88 ? -7.887 -8.062 -13.164 1 58.56 88 ILE A CA 1
ATOM 742 C C . ILE A 1 88 ? -8.57 -8.828 -14.297 1 58.56 88 ILE A C 1
ATOM 744 O O . ILE A 1 88 ? -9.289 -9.797 -14.055 1 58.56 88 ILE A O 1
ATOM 748 N N . LEU A 1 89 ? -8.844 -8.219 -15.359 1 49.41 89 LEU A N 1
ATOM 749 C CA . LEU A 1 89 ? -9.328 -8.992 -16.5 1 49.41 89 LEU A CA 1
ATOM 750 C C . LEU A 1 89 ? -8.297 -10.031 -16.922 1 49.41 89 LEU A C 1
ATOM 752 O O . LEU A 1 89 ? -7.094 -9.742 -16.953 1 49.41 89 LEU A O 1
ATOM 756 N N . LEU A 1 90 ? -8.477 -11.312 -16.75 1 48.5 90 LEU A N 1
ATOM 757 C CA . LEU A 1 90 ? -7.723 -12.516 -17.094 1 48.5 90 LEU A CA 1
ATOM 758 C C . LEU A 1 90 ? -6.887 -12.297 -18.344 1 48.5 90 LEU A C 1
ATOM 760 O O . LEU A 1 90 ? -5.766 -12.797 -18.453 1 48.5 90 LEU A O 1
ATOM 764 N N . HIS A 1 91 ? -7.551 -11.758 -19.344 1 47.56 91 HIS A N 1
ATOM 765 C CA . HIS A 1 91 ? -6.816 -11.797 -20.594 1 47.56 91 HIS A CA 1
ATOM 766 C C . HIS A 1 91 ? -5.418 -11.219 -20.438 1 47.56 91 HIS A C 1
ATOM 768 O O . HIS A 1 91 ? -4.484 -11.641 -21.125 1 47.56 91 HIS A O 1
ATOM 774 N N . GLU A 1 92 ? -5.328 -10.43 -19.641 1 49.25 92 GLU A N 1
ATOM 775 C CA . GLU A 1 92 ? -4.02 -9.789 -19.531 1 49.25 92 GLU A CA 1
ATOM 776 C C . GLU A 1 92 ? -3.023 -10.695 -18.812 1 49.25 92 GLU A C 1
ATOM 778 O O . GLU A 1 92 ? -1.826 -10.664 -19.094 1 49.25 92 GLU A O 1
ATOM 783 N N . PHE A 1 93 ? -3.475 -11.367 -17.891 1 46.47 93 PHE A N 1
ATOM 784 C CA . PHE A 1 93 ? -2.557 -12.234 -17.156 1 46.47 93 PHE A CA 1
ATOM 785 C C . PHE A 1 93 ? -2.209 -13.477 -17.984 1 46.47 93 PHE A C 1
ATOM 787 O O . PHE A 1 93 ? -1.135 -14.055 -17.812 1 46.47 93 PHE A O 1
ATOM 794 N N . LEU A 1 94 ? -3.201 -14.031 -18.672 1 42.31 94 LEU A N 1
ATOM 795 C CA . LEU A 1 94 ? -2.99 -15.32 -19.312 1 42.31 94 LEU A CA 1
ATOM 796 C C . LEU A 1 94 ? -2.359 -15.141 -20.688 1 42.31 94 LEU A C 1
ATOM 798 O O . LEU A 1 94 ? -2.016 -16.125 -21.359 1 42.31 94 LEU A O 1
ATOM 802 N N . GLN A 1 95 ? -2.301 -13.891 -21.188 1 38.94 95 GLN A N 1
ATOM 803 C CA . GLN A 1 95 ? -1.663 -14.07 -22.5 1 38.94 95 GLN A CA 1
ATOM 804 C C . GLN A 1 95 ? -0.143 -14.109 -22.359 1 38.94 95 GLN A C 1
ATOM 806 O O . GLN A 1 95 ? 0.43 -13.422 -21.516 1 38.94 95 GLN A O 1
ATOM 811 N N . MET B 1 1 ? 15.414 42.906 -1.304 1 27.8 1 MET B N 1
ATOM 812 C CA . MET B 1 1 ? 15.641 41.969 -2.408 1 27.8 1 MET B CA 1
ATOM 813 C C . MET B 1 1 ? 15.602 40.531 -1.923 1 27.8 1 MET B C 1
ATOM 815 O O . MET B 1 1 ? 16.578 40.031 -1.38 1 27.8 1 MET B O 1
ATOM 819 N N . SER B 1 2 ? 14.711 40.281 -1.114 1 27.02 2 SER B N 1
ATOM 820 C CA . SER B 1 2 ? 14.555 39.094 -0.262 1 27.02 2 SER B CA 1
ATOM 821 C C . SER B 1 2 ? 14.578 37.812 -1.081 1 27.02 2 SER B C 1
ATOM 823 O O . SER B 1 2 ? 13.773 37.625 -1.997 1 27.02 2 SER B O 1
ATOM 825 N N . ASN B 1 3 ? 15.812 37.5 -1.524 1 29.61 3 ASN B N 1
ATOM 826 C CA . ASN B 1 3 ? 16.094 36.25 -2.225 1 29.61 3 ASN B CA 1
ATOM 827 C C . ASN B 1 3 ? 15.336 35.062 -1.607 1 29.61 3 ASN B C 1
ATOM 829 O O . ASN B 1 3 ? 15.695 34.594 -0.528 1 29.61 3 ASN B O 1
ATOM 833 N N . PHE B 1 4 ? 14.062 35.125 -1.5 1 34.69 4 PHE B N 1
ATOM 834 C CA . PHE B 1 4 ? 13.273 33.969 -1.143 1 34.69 4 PHE B CA 1
ATOM 835 C C . PHE B 1 4 ? 13.781 32.719 -1.886 1 34.69 4 PHE B C 1
ATOM 837 O O . PHE B 1 4 ? 13.617 32.625 -3.104 1 34.69 4 PHE B O 1
ATOM 844 N N . GLN B 1 5 ? 15.094 32.438 -1.846 1 34.56 5 GLN B N 1
ATOM 845 C CA . GLN B 1 5 ? 15.562 31.188 -2.42 1 34.56 5 GLN B CA 1
ATOM 846 C C . GLN B 1 5 ? 14.539 30.078 -2.23 1 34.56 5 GLN B C 1
ATOM 848 O O . GLN B 1 5 ? 14.094 29.812 -1.109 1 34.56 5 GLN B O 1
ATOM 853 N N . THR B 1 6 ? 13.531 29.969 -3.051 1 36.81 6 THR B N 1
ATOM 854 C CA . THR B 1 6 ? 12.555 28.891 -3.135 1 36.81 6 THR B CA 1
ATOM 855 C C . THR B 1 6 ? 13.219 27.531 -2.941 1 36.81 6 THR B C 1
ATOM 857 O O . THR B 1 6 ? 13.891 27.031 -3.846 1 36.81 6 THR B O 1
ATOM 860 N N . SER B 1 7 ? 14.18 27.438 -1.933 1 38.91 7 SER B N 1
ATOM 861 C CA . SER B 1 7 ? 14.711 26.109 -1.673 1 38.91 7 SER B CA 1
ATOM 862 C C . SER B 1 7 ? 13.68 25.031 -1.995 1 38.91 7 SER B C 1
ATOM 864 O O . SER B 1 7 ? 12.555 25.078 -1.492 1 38.91 7 SER B O 1
ATOM 866 N N . THR B 1 8 ? 13.453 24.812 -3.186 1 41.34 8 THR B N 1
ATOM 867 C CA . THR B 1 8 ? 12.617 23.703 -3.635 1 41.34 8 THR B CA 1
ATOM 868 C C . THR B 1 8 ? 12.602 22.594 -2.598 1 41.34 8 THR B C 1
ATOM 870 O O . THR B 1 8 ? 13.578 21.844 -2.461 1 41.34 8 THR B O 1
ATOM 873 N N . MET B 1 9 ? 12.352 22.812 -1.356 1 46.03 9 MET B N 1
ATOM 874 C CA . MET B 1 9 ? 12.312 21.812 -0.287 1 46.03 9 MET B CA 1
ATOM 875 C C . MET B 1 9 ? 11.711 20.5 -0.781 1 46.03 9 MET B C 1
ATOM 877 O O . MET B 1 9 ? 10.523 20.438 -1.096 1 46.03 9 MET B O 1
ATOM 881 N N . ASP B 1 10 ? 12.289 19.797 -1.658 1 51.06 10 ASP B N 1
ATOM 882 C CA . ASP B 1 10 ? 11.984 18.422 -2.041 1 51.06 10 ASP B CA 1
ATOM 883 C C . ASP B 1 10 ? 11.484 17.609 -0.845 1 51.06 10 ASP B C 1
ATOM 885 O O . ASP B 1 10 ? 12.188 17.484 0.157 1 51.06 10 ASP B O 1
ATOM 889 N N . TYR B 1 11 ? 10.352 17.984 -0.446 1 58.78 11 TYR B N 1
ATOM 890 C CA . TYR B 1 11 ? 9.828 17.156 0.638 1 58.78 11 TYR B CA 1
ATOM 891 C C . TYR B 1 11 ? 9.688 15.703 0.2 1 58.78 11 TYR B C 1
ATOM 893 O O . TYR B 1 11 ? 9.078 15.422 -0.836 1 58.78 11 TYR B O 1
ATOM 901 N N . ASP B 1 12 ? 10.688 14.984 0.588 1 69.5 12 ASP B N 1
ATOM 902 C CA . ASP B 1 12 ? 10.617 13.539 0.422 1 69.5 12 ASP B CA 1
ATOM 903 C C . ASP B 1 12 ? 9.688 12.914 1.458 1 69.5 12 ASP B C 1
ATOM 905 O O . ASP B 1 12 ? 9.688 13.312 2.623 1 69.5 12 ASP B O 1
ATOM 909 N N . MET B 1 13 ? 8.695 12.414 0.977 1 80.56 13 MET B N 1
ATOM 910 C CA . MET B 1 13 ? 7.844 11.633 1.876 1 80.56 13 MET B CA 1
ATOM 911 C C . MET B 1 13 ? 8.234 10.164 1.854 1 80.56 13 MET B C 1
ATOM 913 O O . MET B 1 13 ? 8.227 9.531 0.796 1 80.56 13 MET B O 1
ATOM 917 N N . ASP B 1 14 ? 8.734 9.719 3.059 1 87.12 14 ASP B N 1
ATOM 918 C CA . ASP B 1 14 ? 9.023 8.297 3.24 1 87.12 14 ASP B CA 1
ATOM 919 C C . ASP B 1 14 ? 7.758 7.52 3.594 1 87.12 14 ASP B C 1
ATOM 921 O O . ASP B 1 14 ? 7.07 7.848 4.562 1 87.12 14 ASP B O 1
ATOM 925 N N . ILE B 1 15 ? 7.453 6.602 2.832 1 91 15 ILE B N 1
ATOM 926 C CA . ILE B 1 15 ? 6.223 5.844 3.033 1 91 15 ILE B CA 1
ATOM 927 C C . ILE B 1 15 ? 6.555 4.363 3.219 1 91 15 ILE B C 1
ATOM 929 O O . ILE B 1 15 ? 7.32 3.791 2.439 1 91 15 ILE B O 1
ATOM 933 N N . TYR B 1 16 ? 6.125 3.795 4.27 1 94.88 16 TYR B N 1
ATOM 934 C CA . TYR B 1 16 ? 6.082 2.344 4.406 1 94.88 16 TYR B CA 1
ATOM 935 C C . TYR B 1 16 ? 4.801 1.773 3.816 1 94.88 16 TYR B C 1
ATOM 937 O O . TYR B 1 16 ? 3.705 2.256 4.113 1 94.88 16 TYR B O 1
ATOM 945 N N . LEU B 1 17 ? 4.91 0.83 2.939 1 94.69 17 LEU B N 1
ATOM 946 C CA . LEU B 1 17 ? 3.77 0.214 2.273 1 94.69 17 LEU B CA 1
ATOM 947 C C . LEU B 1 17 ? 3.752 -1.293 2.504 1 94.69 17 LEU B C 1
ATOM 949 O O . LEU B 1 17 ? 4.773 -1.963 2.332 1 94.69 17 LEU B O 1
ATOM 953 N N . MET B 1 18 ? 2.637 -1.812 2.977 1 96.31 18 MET B N 1
ATOM 954 C CA . MET B 1 18 ? 2.396 -3.248 3.092 1 96.31 18 MET B CA 1
ATOM 955 C C . MET B 1 18 ? 1.141 -3.652 2.324 1 96.31 18 MET B C 1
ATOM 957 O O . MET B 1 18 ? 0.112 -2.98 2.412 1 96.31 18 MET B O 1
ATOM 961 N N . MET B 1 19 ? 1.278 -4.594 1.481 1 95.31 19 MET B N 1
ATOM 962 C CA . MET B 1 19 ? 0.132 -5.172 0.787 1 95.31 19 MET B CA 1
ATOM 963 C C . MET B 1 19 ? 0.035 -6.672 1.054 1 95.31 19 MET B C 1
ATOM 965 O O . MET B 1 19 ? 1.054 -7.363 1.115 1 95.31 19 MET B O 1
ATOM 969 N N . ALA B 1 20 ? -1.18 -7.176 1.213 1 96.56 20 ALA B N 1
ATOM 970 C CA . ALA B 1 20 ? -1.441 -8.609 1.359 1 96.56 20 ALA B CA 1
ATOM 971 C C . ALA B 1 20 ? -2.586 -9.047 0.453 1 96.56 20 ALA B C 1
ATOM 973 O O . ALA B 1 20 ? -3.609 -8.367 0.356 1 96.56 20 ALA B O 1
ATOM 974 N N . TRP B 1 21 ? -2.338 -10.07 -0.235 1 93.25 21 TRP B N 1
ATOM 975 C CA . TRP B 1 21 ? -3.383 -10.656 -1.067 1 93.25 21 TRP B CA 1
ATOM 976 C C . TRP B 1 21 ? -3.174 -12.164 -1.22 1 93.25 21 TRP B C 1
ATOM 978 O O . TRP B 1 21 ? -2.141 -12.695 -0.809 1 93.25 21 TRP B O 1
ATOM 988 N N . ARG B 1 22 ? -4.203 -12.797 -1.684 1 92.06 22 ARG B N 1
ATOM 989 C CA . ARG B 1 22 ? -4.066 -14.211 -2.002 1 92.06 22 ARG B CA 1
ATOM 990 C C . ARG B 1 22 ? -3.982 -14.43 -3.508 1 92.06 22 ARG B C 1
ATOM 992 O O . ARG B 1 22 ? -4.703 -13.789 -4.273 1 92.06 22 ARG B O 1
ATOM 999 N N . ASP B 1 23 ? -3.074 -15.289 -3.814 1 89.31 23 ASP B N 1
ATOM 1000 C CA . ASP B 1 23 ? -2.875 -15.672 -5.207 1 89.31 23 ASP B CA 1
ATOM 1001 C C . ASP B 1 23 ? -2.787 -17.188 -5.352 1 89.31 23 ASP B C 1
ATOM 1003 O O . ASP B 1 23 ? -1.799 -17.797 -4.938 1 89.31 23 ASP B O 1
ATOM 1007 N N . ALA B 1 24 ? -3.793 -17.75 -5.918 1 88 24 ALA B N 1
ATOM 1008 C CA . ALA B 1 24 ? -3.893 -19.203 -6.043 1 88 24 ALA B CA 1
ATOM 1009 C C . ALA B 1 24 ? -2.732 -19.766 -6.859 1 88 24 ALA B C 1
ATOM 1011 O O . ALA B 1 24 ? -2.34 -20.922 -6.68 1 88 24 ALA B O 1
ATOM 1012 N N . ARG B 1 25 ? -2.186 -18.953 -7.68 1 87.81 25 ARG B N 1
ATOM 1013 C CA . ARG B 1 25 ? -1.088 -19.406 -8.531 1 87.81 25 ARG B CA 1
ATOM 1014 C C . ARG B 1 25 ? 0.19 -19.594 -7.719 1 87.81 25 ARG B C 1
ATOM 1016 O O . ARG B 1 25 ? 1.136 -20.234 -8.18 1 87.81 25 ARG B O 1
ATOM 1023 N N . LEU B 1 26 ? 0.148 -19.031 -6.555 1 92.94 26 LEU B N 1
ATOM 1024 C CA . LEU B 1 26 ? 1.386 -19.047 -5.785 1 92.94 26 LEU B CA 1
ATOM 1025 C C . LEU B 1 26 ? 1.3 -20.047 -4.637 1 92.94 26 LEU B C 1
ATOM 1027 O O . LEU B 1 26 ? 2.16 -20.062 -3.752 1 92.94 26 LEU B O 1
ATOM 1031 N N . VAL B 1 27 ? 0.237 -20.828 -4.641 1 95.69 27 VAL B N 1
ATOM 1032 C CA . VAL B 1 27 ? 0.189 -21.938 -3.682 1 95.69 27 VAL B CA 1
ATOM 1033 C C . VAL B 1 27 ? 1.385 -22.859 -3.895 1 95.69 27 VAL B C 1
ATOM 1035 O O . VAL B 1 27 ? 1.734 -23.172 -5.035 1 95.69 27 VAL B O 1
ATOM 1038 N N . ASN B 1 28 ? 2.064 -23.25 -2.775 1 97.5 28 ASN B N 1
ATOM 1039 C CA . ASN B 1 28 ? 3.287 -24.031 -2.906 1 97.5 28 ASN B CA 1
ATOM 1040 C C . ASN B 1 28 ? 3.395 -25.094 -1.812 1 97.5 28 ASN B C 1
ATOM 1042 O O . ASN B 1 28 ? 2.686 -25.031 -0.806 1 97.5 28 ASN B O 1
ATOM 1046 N N . PRO B 1 29 ? 4.238 -26.031 -1.989 1 97 29 PRO B N 1
ATOM 1047 C CA . PRO B 1 29 ? 4.25 -27.219 -1.119 1 97 29 PRO B CA 1
ATOM 1048 C C . PRO B 1 29 ? 5.113 -27.016 0.125 1 97 29 PRO B C 1
ATOM 1050 O O . PRO B 1 29 ? 5.203 -27.922 0.964 1 97 29 PRO B O 1
ATOM 1053 N N . TYR B 1 30 ? 5.715 -25.875 0.354 1 97.38 30 TYR B N 1
ATOM 1054 C CA . TYR B 1 30 ? 6.645 -25.688 1.463 1 97.38 30 TYR B CA 1
ATOM 1055 C C . TYR B 1 30 ? 5.895 -25.406 2.76 1 97.38 30 TYR B C 1
ATOM 1057 O O . TYR B 1 30 ? 4.695 -25.109 2.74 1 97.38 30 TYR B O 1
ATOM 1065 N N . GLN B 1 31 ? 6.562 -25.594 3.881 1 97.25 31 GLN B N 1
ATOM 1066 C CA . GLN B 1 31 ? 5.969 -25.344 5.188 1 97.25 31 GLN B CA 1
ATOM 1067 C C . GLN B 1 31 ? 6.191 -23.891 5.609 1 97.25 31 GLN B C 1
ATOM 1069 O O . GLN B 1 31 ? 5.348 -23.297 6.285 1 97.25 31 GLN B O 1
ATOM 1074 N N . LYS B 1 32 ? 7.328 -23.328 5.188 1 97.75 32 LYS B N 1
ATOM 1075 C CA . LYS B 1 32 ? 7.68 -21.953 5.516 1 97.75 32 LYS B CA 1
ATOM 1076 C C . LYS B 1 32 ? 7.465 -21.031 4.316 1 97.75 32 LYS B C 1
ATOM 1078 O O . LYS B 1 32 ? 7.531 -21.469 3.168 1 97.75 32 LYS B O 1
ATOM 1083 N N . PRO B 1 33 ? 7.172 -19.797 4.566 1 98.12 33 PRO B N 1
ATOM 1084 C CA . PRO B 1 33 ? 7.023 -18.859 3.447 1 98.12 33 PRO B CA 1
ATOM 1085 C C . PRO B 1 33 ? 8.297 -18.734 2.613 1 98.12 33 PRO B C 1
ATOM 1087 O O . PRO B 1 33 ? 9.406 -18.828 3.152 1 98.12 33 PRO B O 1
ATO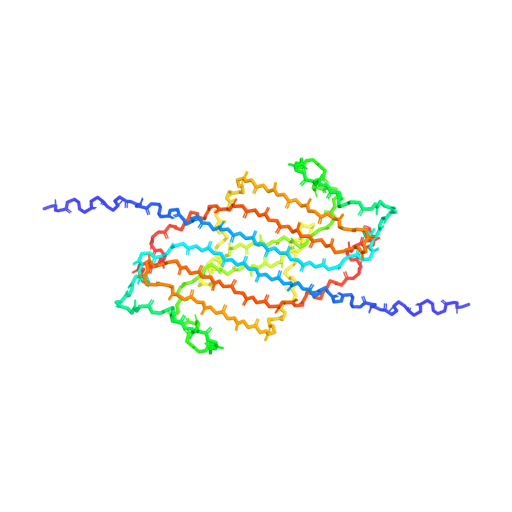M 1090 N N . ILE B 1 34 ? 8.102 -18.594 1.366 1 97.5 34 ILE B N 1
ATOM 1091 C CA . ILE B 1 34 ? 9.188 -18.203 0.47 1 97.5 34 ILE B CA 1
ATOM 1092 C C . ILE B 1 34 ? 9.477 -16.719 0.612 1 97.5 34 ILE B C 1
ATOM 1094 O O . ILE B 1 34 ? 8.562 -15.891 0.557 1 97.5 34 ILE B O 1
ATOM 1098 N N . LEU B 1 35 ? 10.719 -16.359 0.81 1 97.44 35 LEU B N 1
ATOM 1099 C CA . LEU B 1 35 ? 11.133 -14.961 0.919 1 97.44 35 LEU B CA 1
ATOM 1100 C C . LEU B 1 35 ? 11.711 -14.461 -0.398 1 97.44 35 LEU B C 1
ATOM 1102 O O . LEU B 1 35 ? 12.648 -15.055 -0.934 1 97.44 35 LEU B O 1
ATOM 1106 N N . VAL B 1 36 ? 11.117 -13.445 -0.97 1 95.31 36 VAL B N 1
ATOM 1107 C CA . VAL B 1 36 ? 11.602 -12.828 -2.201 1 95.31 36 VAL B CA 1
ATOM 1108 C C . VAL B 1 36 ? 12.172 -11.445 -1.895 1 95.31 36 VAL B C 1
ATOM 1110 O O . VAL B 1 36 ? 11.43 -10.516 -1.583 1 95.31 36 VAL B O 1
ATOM 1113 N N . LYS B 1 37 ? 13.43 -11.328 -1.996 1 93.56 37 LYS B N 1
ATOM 1114 C CA . LYS B 1 37 ? 14.102 -10.07 -1.679 1 93.56 37 LYS B CA 1
ATOM 1115 C C . LYS B 1 37 ? 14.844 -9.523 -2.893 1 93.56 37 LYS B C 1
ATOM 1117 O O . LYS B 1 37 ? 15.336 -8.391 -2.867 1 93.56 37 LYS B O 1
ATOM 1122 N N . GLU B 1 38 ? 14.977 -10.445 -3.887 1 90.94 38 GLU B N 1
ATOM 1123 C CA . GLU B 1 38 ? 15.711 -10.047 -5.086 1 90.94 38 GLU B CA 1
ATOM 1124 C C . GLU B 1 38 ? 14.773 -9.461 -6.137 1 90.94 38 GLU B C 1
ATOM 1126 O O . GLU B 1 38 ? 13.789 -10.094 -6.52 1 90.94 38 GLU B O 1
ATOM 1131 N N . GLU B 1 39 ? 15.125 -8.312 -6.613 1 86.62 39 GLU B N 1
ATOM 1132 C CA . GLU B 1 39 ? 14.305 -7.625 -7.605 1 86.62 39 GLU B CA 1
ATOM 1133 C C . GLU B 1 39 ? 14.102 -8.484 -8.852 1 86.62 39 GLU B C 1
ATOM 1135 O O . GLU B 1 39 ? 13.031 -8.469 -9.453 1 86.62 39 GLU B O 1
ATOM 1140 N N . GLU B 1 40 ? 15.125 -9.227 -9.234 1 87.06 40 GLU B N 1
ATOM 1141 C CA . GLU B 1 40 ? 15.055 -10.078 -10.414 1 87.06 40 GLU B CA 1
ATOM 1142 C C . GLU B 1 40 ? 13.938 -11.109 -10.281 1 87.06 40 GLU B C 1
ATOM 1144 O O . GLU B 1 40 ? 13.242 -11.414 -11.25 1 87.06 40 GLU B O 1
ATOM 1149 N N . ILE B 1 41 ? 13.852 -11.656 -9.125 1 89.12 41 ILE B N 1
ATOM 1150 C CA . ILE B 1 41 ? 12.828 -12.664 -8.867 1 89.12 41 ILE B CA 1
ATOM 1151 C C . ILE B 1 41 ? 11.453 -12 -8.82 1 89.12 41 ILE B C 1
ATOM 1153 O O . ILE B 1 41 ? 10.484 -12.523 -9.367 1 89.12 41 ILE B O 1
ATOM 1157 N N . LEU B 1 42 ? 11.398 -10.852 -8.211 1 85.44 42 LEU B N 1
ATOM 1158 C CA . LEU B 1 42 ? 10.141 -10.109 -8.086 1 85.44 42 LEU B CA 1
ATOM 1159 C C . LEU B 1 42 ? 9.555 -9.789 -9.453 1 85.44 42 LEU B C 1
ATOM 1161 O O . LEU B 1 42 ? 8.336 -9.836 -9.641 1 85.44 42 LEU B O 1
ATOM 1165 N N . GLU B 1 43 ? 10.375 -9.5 -10.375 1 84.12 43 GLU B N 1
ATOM 1166 C CA . GLU B 1 43 ? 9.945 -9.102 -11.711 1 84.12 43 GLU B CA 1
ATOM 1167 C C . GLU B 1 43 ? 9.25 -10.258 -12.43 1 84.12 43 GLU B C 1
ATOM 1169 O O . GLU B 1 43 ? 8.523 -10.039 -13.406 1 84.12 43 GLU B O 1
ATOM 1174 N N . LYS B 1 44 ? 9.469 -11.461 -11.93 1 84.44 44 LYS B N 1
ATOM 1175 C CA . LYS B 1 44 ? 8.922 -12.641 -12.586 1 84.44 44 LYS B CA 1
ATOM 1176 C C . LYS B 1 44 ? 7.559 -13.016 -12.008 1 84.44 44 LYS B C 1
ATOM 1178 O O . LYS B 1 44 ? 6.867 -13.883 -12.547 1 84.44 44 LYS B O 1
ATOM 1183 N N . ILE B 1 45 ? 7.238 -12.453 -11.008 1 84.06 45 ILE B N 1
ATOM 1184 C CA . ILE B 1 45 ? 5.973 -12.75 -10.336 1 84.06 45 ILE B CA 1
ATOM 1185 C C . ILE B 1 45 ? 4.969 -11.633 -10.617 1 84.06 45 ILE B C 1
ATOM 1187 O O . ILE B 1 45 ? 5.277 -10.453 -10.438 1 84.06 45 ILE B O 1
ATOM 1191 N N . TRP B 1 46 ? 3.885 -12.039 -11.094 1 79.88 46 TRP B N 1
ATOM 1192 C CA . TRP B 1 46 ? 2.828 -11.047 -11.227 1 79.88 46 TRP B CA 1
ATOM 1193 C C . TRP B 1 46 ? 2.395 -10.523 -9.867 1 79.88 46 TRP B C 1
ATOM 1195 O O . TRP B 1 46 ? 2.197 -11.297 -8.93 1 79.88 46 TRP B O 1
ATOM 1205 N N . ARG B 1 47 ? 2.287 -9.242 -9.703 1 80.62 47 ARG B N 1
ATOM 1206 C CA . ARG B 1 47 ? 1.813 -8.625 -8.469 1 80.62 47 ARG B CA 1
ATOM 1207 C C . ARG B 1 47 ? 1.146 -7.281 -8.742 1 80.62 47 ARG B C 1
ATOM 1209 O O . ARG B 1 47 ? 1.475 -6.609 -9.727 1 80.62 47 ARG B O 1
ATOM 1216 N N . PRO B 1 48 ? 0.204 -6.926 -7.855 1 81.38 48 PRO B N 1
ATOM 1217 C CA . PRO B 1 48 ? -0.25 -5.535 -7.941 1 81.38 48 PRO B CA 1
ATOM 1218 C C . PRO B 1 48 ? 0.874 -4.531 -7.695 1 81.38 48 PRO B C 1
ATOM 1220 O O . PRO B 1 48 ? 1.687 -4.723 -6.785 1 81.38 48 PRO B O 1
ATOM 1223 N N . ASP B 1 49 ? 0.915 -3.562 -8.555 1 77.19 49 ASP B N 1
ATOM 1224 C CA . ASP B 1 49 ? 1.949 -2.539 -8.438 1 77.19 49 ASP B CA 1
ATOM 1225 C C . ASP B 1 49 ? 1.333 -1.148 -8.305 1 77.19 49 ASP B C 1
ATOM 1227 O O . ASP B 1 49 ? 0.719 -0.639 -9.242 1 77.19 49 ASP B O 1
ATOM 1231 N N . PRO B 1 50 ? 1.563 -0.66 -7.098 1 79.5 50 PRO B N 1
ATOM 1232 C CA . PRO B 1 50 ? 0.958 0.662 -6.918 1 79.5 50 PRO B CA 1
ATOM 1233 C C . PRO B 1 50 ? 1.802 1.782 -7.523 1 79.5 50 PRO B C 1
ATOM 1235 O O . PRO B 1 50 ? 3.033 1.725 -7.48 1 79.5 50 PRO B O 1
ATOM 1238 N N . PHE B 1 51 ? 1.097 2.717 -8.148 1 76.81 51 PHE B N 1
ATOM 1239 C CA . PHE B 1 51 ? 1.665 3.986 -8.586 1 76.81 51 PHE B CA 1
ATOM 1240 C C . PHE B 1 51 ? 1.042 5.148 -7.816 1 76.81 51 PHE B C 1
ATOM 1242 O O . PHE B 1 51 ? -0.091 5.047 -7.34 1 76.81 51 PHE B O 1
ATOM 1249 N N . PHE B 1 52 ? 1.896 6.055 -7.543 1 76 52 PHE B N 1
ATOM 1250 C CA . PHE B 1 52 ? 1.404 7.203 -6.785 1 76 52 PHE B CA 1
ATOM 1251 C C . PHE B 1 52 ? 1.329 8.445 -7.668 1 76 52 PHE B C 1
ATOM 1253 O O . PHE B 1 52 ? 2.271 8.742 -8.406 1 76 52 PHE B O 1
ATOM 1260 N N . ALA B 1 53 ? 0.167 8.852 -7.855 1 65.12 53 ALA B N 1
ATOM 1261 C CA . ALA B 1 53 ? -0.052 10.102 -8.578 1 65.12 53 ALA B CA 1
ATOM 1262 C C . ALA B 1 53 ? -0.66 11.164 -7.668 1 65.12 53 ALA B C 1
ATOM 1264 O O . ALA B 1 53 ? -1.261 10.836 -6.641 1 65.12 53 ALA B O 1
ATOM 1265 N N . ASN B 1 54 ? -0.194 12.312 -7.91 1 55.88 54 ASN B N 1
ATOM 1266 C CA . ASN B 1 54 ? -0.869 13.398 -7.203 1 55.88 54 ASN B CA 1
ATOM 1267 C C . ASN B 1 54 ? -2.352 13.461 -7.559 1 55.88 54 ASN B C 1
ATOM 1269 O O . ASN B 1 54 ? -2.713 13.453 -8.734 1 55.88 54 ASN B O 1
ATOM 1273 N N . ALA B 1 55 ? -3.09 13.023 -6.66 1 52.12 55 ALA B N 1
ATOM 1274 C CA . ALA B 1 55 ? -4.527 13.039 -6.922 1 52.12 55 ALA B CA 1
ATOM 1275 C C . ALA B 1 55 ? -4.922 14.273 -7.738 1 52.12 55 ALA B C 1
ATOM 1277 O O . ALA B 1 55 ? -5.758 14.18 -8.641 1 52.12 55 ALA B O 1
AT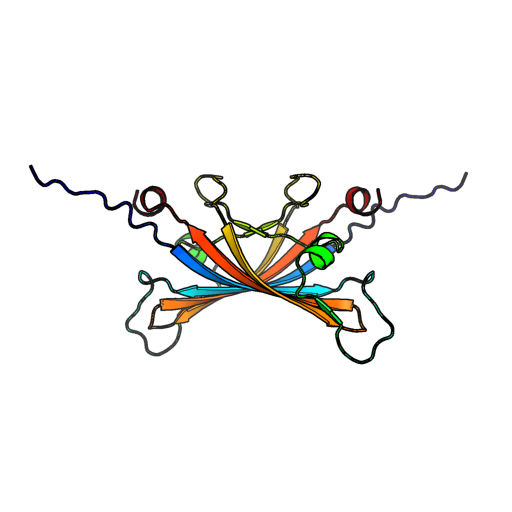OM 1278 N N . LYS B 1 56 ? -4.445 15.531 -7.465 1 51.16 56 LYS B N 1
ATOM 1279 C CA . LYS B 1 56 ? -4.922 16.719 -8.172 1 51.16 56 LYS B CA 1
ATOM 1280 C C . LYS B 1 56 ? -4.258 16.844 -9.539 1 51.16 56 LYS B C 1
ATOM 1282 O O . LYS B 1 56 ? -4.824 17.453 -10.453 1 51.16 56 LYS B O 1
ATOM 1287 N N . GLU B 1 57 ? -3.129 16.297 -9.719 1 51.38 57 GLU B N 1
ATOM 1288 C CA . GLU B 1 57 ? -2.457 16.672 -10.953 1 51.38 57 GLU B CA 1
ATOM 1289 C C . GLU B 1 57 ? -2.111 15.445 -11.797 1 51.38 57 GLU B C 1
ATOM 1291 O O . GLU B 1 57 ? -1.655 15.57 -12.93 1 51.38 57 GLU B O 1
ATOM 1296 N N . ALA B 1 58 ? -2.721 14.43 -11.633 1 50.59 58 ALA B N 1
ATOM 1297 C CA . ALA B 1 58 ? -2.459 13.25 -12.461 1 50.59 58 ALA B CA 1
ATOM 1298 C C . ALA B 1 58 ? -0.98 13.156 -12.82 1 50.59 58 ALA B C 1
ATOM 1300 O O . ALA B 1 58 ? -0.635 12.844 -13.961 1 50.59 58 ALA B O 1
ATOM 1301 N N . GLU B 1 59 ? -0.111 13.828 -12.133 1 57.78 59 GLU B N 1
ATOM 1302 C CA . GLU B 1 59 ? 1.312 13.688 -12.422 1 57.78 59 GLU B CA 1
ATOM 1303 C C . GLU B 1 59 ? 1.953 12.609 -11.555 1 57.78 59 GLU B C 1
ATOM 1305 O O . GLU B 1 59 ? 1.722 12.562 -10.344 1 57.78 59 GLU B O 1
ATOM 1310 N N . PHE B 1 60 ? 2.502 11.609 -12.25 1 57.44 60 PHE B N 1
ATOM 1311 C CA . PHE B 1 60 ? 3.143 10.492 -11.57 1 57.44 60 PHE B CA 1
ATOM 1312 C C . PHE B 1 60 ? 4.414 10.945 -10.859 1 57.44 60 PHE B C 1
ATOM 1314 O O . PHE B 1 60 ? 5.219 11.68 -11.43 1 57.44 60 PHE B O 1
ATOM 1321 N N . HIS B 1 61 ? 4.359 10.898 -9.531 1 60.94 61 HIS B N 1
ATOM 1322 C CA . HIS B 1 61 ? 5.543 11.188 -8.727 1 60.94 61 HIS B CA 1
ATOM 1323 C C . HIS B 1 61 ? 6.605 10.102 -8.906 1 60.94 61 HIS B C 1
ATOM 1325 O O . HIS B 1 61 ? 6.285 8.953 -9.219 1 60.94 61 HIS B O 1
ATOM 1331 N N . GLU B 1 62 ? 7.863 10.688 -9 1 63.88 62 GLU B N 1
ATOM 1332 C CA . GLU B 1 62 ? 8.961 9.727 -8.953 1 63.88 62 GLU B CA 1
ATOM 1333 C C . GLU B 1 62 ? 8.977 8.969 -7.625 1 63.88 62 GLU B C 1
ATOM 1335 O O . GLU B 1 62 ? 8.984 9.586 -6.559 1 63.88 62 GLU B O 1
ATOM 1340 N N . VAL B 1 63 ? 8.758 7.762 -7.781 1 66.5 63 VAL B N 1
ATOM 1341 C CA . VAL B 1 63 ? 8.758 6.898 -6.605 1 66.5 63 VAL B CA 1
ATOM 1342 C C . VAL B 1 63 ? 10 6.016 -6.613 1 66.5 63 VAL B C 1
ATOM 1344 O O . VAL B 1 63 ? 10.328 5.395 -7.633 1 66.5 63 VAL B O 1
ATOM 1347 N N . THR B 1 64 ? 10.875 6.258 -5.609 1 69.81 64 THR B N 1
ATOM 1348 C CA . THR B 1 64 ? 12 5.348 -5.465 1 69.81 64 THR B CA 1
ATOM 1349 C C . THR B 1 64 ? 11.711 4.285 -4.41 1 69.81 64 THR B C 1
ATOM 1351 O O . THR B 1 64 ? 11.344 4.609 -3.277 1 69.81 64 THR B O 1
ATOM 1354 N N . PHE B 1 65 ? 11.68 3.082 -4.898 1 67.06 65 PHE B N 1
ATOM 1355 C CA . PHE B 1 65 ? 11.555 1.969 -3.967 1 67.06 65 PHE B CA 1
ATOM 1356 C C . PHE B 1 65 ? 12.883 1.659 -3.303 1 67.06 65 PHE B C 1
ATOM 1358 O O . PHE B 1 65 ? 13.922 1.617 -3.969 1 67.06 65 PHE B O 1
ATOM 1365 N N . LEU B 1 66 ? 12.922 1.701 -2.051 1 76.75 66 LEU B N 1
ATOM 1366 C CA . LEU B 1 66 ? 14.156 1.447 -1.318 1 76.75 66 LEU B CA 1
ATOM 1367 C C . LEU B 1 66 ? 14.305 -0.037 -1.003 1 76.75 66 LEU B C 1
ATOM 1369 O O . LEU B 1 66 ? 15.305 -0.657 -1.378 1 76.75 66 LEU B O 1
ATOM 1373 N N . ASN B 1 67 ? 13.672 -0.606 -0.248 1 87.44 67 ASN B N 1
ATOM 1374 C CA . ASN B 1 67 ? 13.773 -2.01 0.137 1 87.44 67 ASN B CA 1
ATOM 1375 C C . ASN B 1 67 ? 12.406 -2.686 0.146 1 87.44 67 ASN B C 1
ATOM 1377 O O . ASN B 1 67 ? 11.375 -2.016 0.256 1 87.44 67 ASN B O 1
ATOM 1381 N N . PHE B 1 68 ? 12.508 -3.932 -0.252 1 91.56 68 PHE B N 1
ATOM 1382 C CA . PHE B 1 68 ? 11.25 -4.672 -0.198 1 91.56 68 PHE B CA 1
ATOM 1383 C C . PHE B 1 68 ? 11.484 -6.094 0.297 1 91.56 68 PHE B C 1
ATOM 1385 O O . PHE B 1 68 ? 12.617 -6.594 0.266 1 91.56 68 PHE B O 1
ATOM 1392 N N . LEU B 1 69 ? 10.461 -6.711 0.819 1 95.62 69 LEU B N 1
ATOM 1393 C CA . LEU B 1 69 ? 10.391 -8.133 1.152 1 95.62 69 LEU B CA 1
ATOM 1394 C C . LEU B 1 69 ? 9.016 -8.695 0.807 1 95.62 69 LEU B C 1
ATOM 1396 O O . LEU B 1 69 ? 7.992 -8.125 1.184 1 95.62 69 LEU B O 1
ATOM 1400 N N . MET B 1 70 ? 9.039 -9.672 -0.006 1 96.44 70 MET B N 1
ATOM 1401 C CA . MET B 1 70 ? 7.805 -10.391 -0.283 1 96.44 70 MET B CA 1
ATOM 1402 C C . MET B 1 70 ? 7.832 -11.781 0.342 1 96.44 70 MET B C 1
ATOM 1404 O O . MET B 1 70 ? 8.812 -12.523 0.184 1 96.44 70 MET B O 1
ATOM 1408 N N . ARG B 1 71 ? 6.855 -12.133 1.059 1 98.19 71 ARG B N 1
ATOM 1409 C CA . ARG B 1 71 ? 6.664 -13.469 1.622 1 98.19 71 ARG B CA 1
ATOM 1410 C C . ARG B 1 71 ? 5.5 -14.188 0.951 1 98.19 71 ARG B C 1
ATOM 1412 O O . ARG B 1 71 ? 4.398 -13.633 0.852 1 98.19 71 ARG B O 1
ATOM 1419 N N . ILE B 1 72 ? 5.789 -15.312 0.451 1 97.94 72 ILE B N 1
ATOM 1420 C CA . ILE B 1 72 ? 4.758 -16.141 -0.156 1 97.94 72 ILE B CA 1
ATOM 1421 C C . ILE B 1 72 ? 4.504 -17.375 0.716 1 97.94 72 ILE B C 1
ATOM 1423 O O . ILE B 1 72 ? 5.34 -18.281 0.784 1 97.94 72 ILE B O 1
ATOM 1427 N N . PHE B 1 73 ? 3.32 -17.406 1.277 1 98.25 73 PHE B N 1
ATOM 1428 C CA . PHE B 1 73 ? 2.984 -18.484 2.193 1 98.25 73 PHE B CA 1
ATOM 1429 C C . PHE B 1 73 ? 2.482 -19.703 1.431 1 98.25 73 PHE B C 1
ATOM 1431 O O . PHE B 1 73 ? 2.031 -19.578 0.289 1 98.25 73 PHE B O 1
ATOM 1438 N N . PRO B 1 74 ? 2.52 -20.828 2.035 1 98.12 74 PRO B N 1
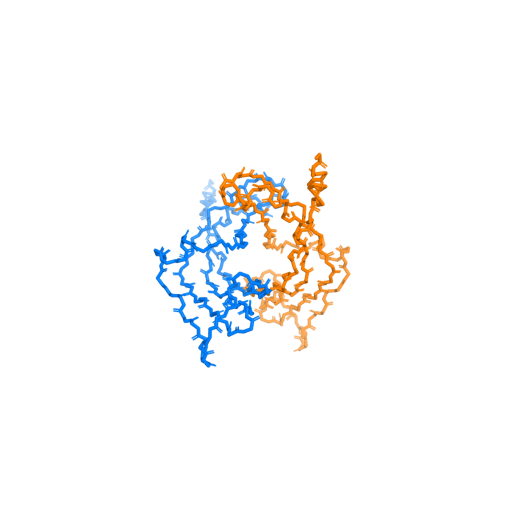ATOM 1439 C CA . PRO B 1 74 ? 2.152 -22.078 1.365 1 98.12 74 PRO B CA 1
ATOM 1440 C C . PRO B 1 74 ? 0.72 -22.062 0.834 1 98.12 74 PRO B C 1
ATOM 1442 O O . PRO B 1 74 ? 0.435 -22.672 -0.199 1 98.12 74 PRO B O 1
ATOM 1445 N N . ASP B 1 75 ? -0.185 -21.328 1.466 1 97.31 75 ASP B N 1
ATOM 1446 C CA . ASP B 1 75 ? -1.589 -21.328 1.064 1 97.31 75 ASP B CA 1
ATOM 1447 C C . ASP B 1 75 ? -1.86 -20.266 0.01 1 97.31 75 ASP B C 1
ATOM 1449 O O . ASP B 1 75 ? -3.012 -20.031 -0.369 1 97.31 75 ASP B O 1
ATOM 1453 N N . GLY B 1 76 ? -0.82 -19.516 -0.375 1 96 76 GLY B N 1
ATOM 1454 C CA . GLY B 1 76 ? -0.974 -18.531 -1.445 1 96 76 GLY B CA 1
ATOM 1455 C C . GLY B 1 76 ? -1.119 -17.109 -0.942 1 96 76 GLY B C 1
ATOM 1456 O O . GLY B 1 76 ? -1.258 -16.172 -1.735 1 96 76 GLY B O 1
ATOM 1457 N N . LEU B 1 77 ? -1.146 -17 0.38 1 96.69 77 LEU B N 1
ATOM 1458 C CA . LEU B 1 77 ? -1.092 -15.648 0.93 1 96.69 77 LEU B CA 1
ATOM 1459 C C . LEU B 1 77 ? 0.241 -14.984 0.605 1 96.69 77 LEU B C 1
ATOM 1461 O O . LEU B 1 77 ? 1.3 -15.602 0.757 1 96.69 77 LEU B O 1
ATOM 1465 N N . VAL B 1 78 ? 0.153 -13.797 0.074 1 96.88 78 VAL B N 1
ATOM 1466 C CA . VAL B 1 78 ? 1.345 -13.023 -0.257 1 96.88 78 VAL B CA 1
ATOM 1467 C C . VAL B 1 78 ? 1.383 -11.75 0.584 1 96.88 78 VAL B C 1
ATOM 1469 O O . VAL B 1 78 ? 0.391 -11.016 0.663 1 96.88 78 VAL B O 1
ATOM 1472 N N . LEU B 1 79 ? 2.436 -11.539 1.325 1 97.69 79 LEU B N 1
ATOM 1473 C CA . LEU B 1 79 ? 2.707 -10.297 2.031 1 97.69 79 LEU B CA 1
ATOM 1474 C C . LEU B 1 79 ? 3.865 -9.539 1.385 1 97.69 79 LEU B C 1
ATOM 1476 O O . LEU B 1 79 ? 4.973 -10.07 1.281 1 97.69 79 LEU B O 1
ATOM 1480 N N . TYR B 1 80 ? 3.57 -8.336 0.87 1 95.44 80 TYR B N 1
ATOM 1481 C CA . TYR B 1 80 ? 4.574 -7.492 0.232 1 95.44 80 TYR B CA 1
ATOM 1482 C C . TYR B 1 80 ? 4.812 -6.219 1.04 1 95.44 80 TYR B C 1
ATOM 1484 O O . TYR B 1 80 ? 3.881 -5.453 1.291 1 95.44 80 TYR B O 1
ATOM 1492 N N . GLU B 1 81 ? 6.027 -6.02 1.516 1 95.94 81 GLU B N 1
ATOM 1493 C CA . GLU B 1 81 ? 6.418 -4.836 2.277 1 95.94 81 GLU B CA 1
ATOM 1494 C C . GLU B 1 81 ? 7.523 -4.062 1.567 1 95.94 81 GLU B C 1
ATOM 1496 O O . GLU B 1 81 ? 8.469 -4.656 1.05 1 95.94 81 GLU B O 1
ATOM 1501 N N . THR B 1 82 ? 7.387 -2.785 1.511 1 93.94 82 THR B N 1
ATOM 1502 C CA . THR B 1 82 ? 8.422 -1.965 0.884 1 93.94 82 THR B CA 1
ATOM 1503 C C . THR B 1 82 ? 8.445 -0.567 1.495 1 93.94 82 THR B C 1
ATOM 1505 O O . THR B 1 82 ? 7.492 -0.163 2.17 1 93.94 82 THR B O 1
ATOM 1508 N N . ARG B 1 83 ? 9.547 0.106 1.416 1 90.5 83 ARG B N 1
ATOM 1509 C CA . ARG B 1 83 ? 9.695 1.525 1.72 1 90.5 83 ARG B CA 1
ATOM 1510 C C . ARG B 1 83 ? 9.906 2.34 0.447 1 90.5 83 ARG B C 1
ATOM 1512 O O . ARG B 1 83 ? 10.703 1.965 -0.411 1 90.5 83 ARG B O 1
ATOM 1519 N N . LEU B 1 84 ? 9.086 3.33 0.315 1 84.69 84 LEU B N 1
ATOM 1520 C CA . LEU B 1 84 ? 9.234 4.195 -0.849 1 84.69 84 LEU B CA 1
ATOM 1521 C C . LEU B 1 84 ? 9.398 5.652 -0.425 1 84.69 84 LEU B C 1
ATOM 1523 O O . LEU B 1 84 ? 9.023 6.027 0.687 1 84.69 84 LEU B O 1
ATOM 1527 N N . VAL B 1 85 ? 10.031 6.422 -1.264 1 81.75 85 VAL B N 1
ATOM 1528 C CA . VAL B 1 85 ? 10.172 7.867 -1.095 1 81.75 85 VAL B CA 1
ATOM 1529 C C . VAL B 1 85 ? 9.539 8.586 -2.281 1 81.75 85 VAL B C 1
ATOM 1531 O O . VAL B 1 85 ? 9.859 8.305 -3.436 1 81.75 85 VAL B O 1
ATOM 1534 N N . ILE B 1 86 ? 8.555 9.344 -1.907 1 75.69 86 ILE B N 1
ATOM 1535 C CA . ILE B 1 86 ? 7.914 10.148 -2.943 1 75.69 86 ILE B CA 1
ATOM 1536 C C . ILE B 1 86 ? 8.484 11.562 -2.926 1 75.69 86 ILE B C 1
ATOM 1538 O O . ILE B 1 86 ? 8.547 12.203 -1.871 1 75.69 86 ILE B O 1
ATOM 1542 N N . LEU B 1 87 ? 8.992 11.93 -4.066 1 68.19 87 LEU B N 1
ATOM 1543 C CA . LEU B 1 87 ? 9.453 13.305 -4.191 1 68.19 87 LEU B CA 1
ATOM 1544 C C . LEU B 1 87 ? 8.297 14.234 -4.551 1 68.19 87 LEU B C 1
ATOM 1546 O O . LEU B 1 87 ? 7.707 14.109 -5.625 1 68.19 87 LEU B O 1
ATOM 1550 N N . ILE B 1 88 ? 7.57 14.742 -3.514 1 58.44 88 ILE B N 1
ATOM 1551 C CA . ILE B 1 88 ? 6.477 15.68 -3.744 1 58.44 88 ILE B CA 1
ATOM 1552 C C . ILE B 1 88 ? 7.035 17.078 -4.004 1 58.44 88 ILE B C 1
ATOM 1554 O O . ILE B 1 88 ? 7.852 17.578 -3.227 1 58.44 88 ILE B O 1
ATOM 1558 N N . LEU B 1 89 ? 7.082 17.484 -5.168 1 49.31 89 LEU B N 1
ATOM 1559 C CA . LEU B 1 89 ? 7.449 18.875 -5.395 1 49.31 89 LEU B CA 1
ATOM 1560 C C . LEU B 1 89 ? 6.453 19.812 -4.727 1 49.31 89 LEU B C 1
ATOM 1562 O O . LEU B 1 89 ? 5.246 19.578 -4.754 1 49.31 89 LEU B O 1
ATOM 1566 N N . LEU B 1 90 ? 6.73 20.516 -3.672 1 48.75 90 LEU B N 1
ATOM 1567 C CA . LEU B 1 90 ? 6.031 21.516 -2.863 1 48.75 90 LEU B CA 1
ATOM 1568 C C . LEU B 1 90 ? 5.02 22.281 -3.701 1 48.75 90 LEU B C 1
ATOM 1570 O O . LEU B 1 90 ? 3.936 22.625 -3.219 1 48.75 90 LEU B O 1
ATOM 1574 N N . HIS B 1 91 ? 5.48 22.703 -4.859 1 47.53 91 HIS B N 1
ATOM 1575 C CA . HIS B 1 91 ? 4.574 23.641 -5.512 1 47.53 91 HIS B CA 1
ATOM 1576 C C . HIS B 1 91 ? 3.164 23.062 -5.605 1 47.53 91 HIS B C 1
ATOM 1578 O O . HIS B 1 91 ? 2.182 23.812 -5.578 1 47.53 91 HIS B O 1
ATOM 1584 N N . GLU B 1 92 ? 3.131 21.938 -5.66 1 48.94 92 GLU B N 1
ATOM 1585 C CA . GLU B 1 92 ? 1.797 21.375 -5.848 1 48.94 92 GLU B CA 1
ATOM 1586 C C . GLU B 1 92 ? 1.01 21.375 -4.539 1 48.94 92 GLU B C 1
ATOM 1588 O O . GLU B 1 92 ? -0.214 21.516 -4.547 1 48.94 92 GLU B O 1
ATOM 1593 N N . PHE B 1 93 ? 1.646 21.141 -3.512 1 46.38 93 PHE B N 1
ATOM 1594 C CA . PHE B 1 93 ? 0.931 21.125 -2.24 1 46.38 93 PHE B CA 1
ATOM 1595 C C . PHE B 1 93 ? 0.565 22.531 -1.8 1 46.38 93 PHE B C 1
ATOM 1597 O O . PHE B 1 93 ? -0.421 22.734 -1.086 1 46.38 93 PHE B O 1
ATOM 1604 N N . LEU B 1 94 ? 1.46 23.484 -2.012 1 42.16 94 LEU B N 1
ATOM 1605 C CA . LEU B 1 94 ? 1.246 24.812 -1.438 1 42.16 94 LEU B CA 1
ATOM 1606 C C . LEU B 1 94 ? 0.404 25.672 -2.367 1 42.16 94 LEU B C 1
ATOM 1608 O O . LEU B 1 94 ? 0.039 26.797 -2.016 1 42.16 94 LEU B O 1
ATOM 1612 N N . GLN B 1 95 ? 0.158 25.203 -3.609 1 38.69 95 GLN B N 1
ATOM 1613 C CA . GLN B 1 95 ? -0.671 26.25 -4.207 1 38.69 95 GLN B CA 1
ATOM 1614 C C . GLN B 1 95 ? -2.139 26.062 -3.828 1 38.69 95 GLN B C 1
ATOM 1616 O O . GLN B 1 95 ? -2.617 24.938 -3.688 1 38.69 95 GLN B O 1
#

Organism: Toxocara canis (NCBI:txid6265)

InterPro domains:
  IPR006202 Neurotransmitter-gated ion-channel ligand-binding domain [PF02931] (3-86)
  IPR036734 Neurotransmitter-gated ion-channel ligand-binding domain superfamily [G3DSA:2.70.170.10] (1-90)
  IPR036734 Neurotransmitter-gated ion-channel ligand-binding domain superfamily [SSF63712] (3-86)

Nearest PDB structures (foldseek):
  6ssi-assembly1_D  TM=7.173E-01  e=2.967E-02  Dickeya chrysanthemi
  6ssp-assembly1_E  TM=7.221E-01  e=3.712E-02  Dickeya chrysanthemi
  4twh-assembly1_B  TM=7.504E-01  e=6.141E-02  Dickeya chrysanthemi
  6ssi-assembly1_E  TM=6.986E-01  e=3.510E-02  Dickeya chrysanthemi
  2yks-assembly1_B  TM=7.331E-01  e=6.495E-02  Dickeya chrysanthemi

Secondary structure (DSSP, 8-state):
----------EEEEEEEEEEEE-GGG--S-SSPEEE--HHHHTTS---EEEEE-TTT--B--EEEEEEEEEE-TTSEEEEEEEEEEEE-HHHHH-/----------EEEEEEEEEEEE-GGG--S-SSPEEE--HHHHTTS---EEEEE-TTT--B--EEEEEEEEEE-TTSEEEEEEEEEEEE-HHHHH-

Solvent-accessible surface area (backbone atoms only — not comparable to full-atom values): 10816 Å² total; per-residue (Å²): 131,80,74,70,68,72,66,75,58,62,44,66,40,58,32,42,40,37,39,36,34,68,36,79,87,52,46,46,91,53,91,59,59,46,78,46,67,49,66,75,62,51,72,72,48,90,68,92,41,74,40,45,30,43,85,90,61,73,42,73,46,60,66,45,76,70,52,56,42,31,36,39,27,32,84,7,42,33,42,39,38,36,36,34,36,35,52,44,62,45,70,69,71,73,101,131,78,75,71,69,74,66,74,56,65,43,66,40,57,32,42,38,37,39,36,35,68,37,78,87,52,46,46,92,52,90,60,58,48,77,48,70,49,67,76,60,52,72,73,48,90,70,92,41,75,40,47,30,43,83,90,62,75,42,71,46,61,68,48,75,71,50,58,44,32,36,39,27,33,86,8,44,32,41,38,37,36,35,32,36,36,51,44,62,46,70,68,74,73,101

=== Feature glossary ===
A reading guide for the features in this record.

Start from the sequence.

  · Sequence gives the chain of amino acids in standard one-letter code (A=alanine, C=cysteine, …, Y=tyrosine), read N→C. It is the only feature that is directly encoded by the gene; all structural features are derived from the folded form of this sequence.

Fold it, and you get atomic coordinates and the backbone conformation that goes with them.

  · Structure coordinates are given as an mmCIF _atom_site loop: one row per atom with element, residue name, chain id, sequence number, and x/y/z position in Å. Only the four main-chain atoms per residue are included here; side chains are omitted to keep the record compact.

  · Backbone dihedral angles. Every residue except chain termini has a φ (preceding-C → N → Cα → C) and a ψ (N → Cα → C → next-N). They are reported in degrees following the IUPAC sign convention. Secondary structure is essentially a statement about which (φ, ψ) basin each residue occupies.

  · Eight-state secondary structure (DSSP): H is the canonical α-helix, G the tighter 3₁₀-helix, I the wider π-helix; E/B are β-structure, T and S are turns and bends, and '-' is everything else. DSSP derives these from the pattern of main-chain N–H···O=C hydrogen bonds, not from the sequence.

  · SS3 is a coarse helix/strand/coil call (letters a/b/c) made by the P-SEA algorithm from inter-Cα distances and dihedrals. It is less detailed than DSSP but needs only Cα positions.

Summarize the fold with a handful of shape descriptors and a per-residue structural alphabet.

  · Radius of gyration (Rg) is the root-mean-square distance of Cα atoms from their centroid — a single number for overall size and compactness. A globular domain of N residues has Rg ≈ 2.2·N^0.38 Å; an extended or disordered chain has a much larger Rg. The Cα contact count is the number of residue pairs whose Cα atoms are within 8 Å and are more than four positions apart in sequence — a standard proxy for tertiary packing density. The bounding box is the smallest axis-aligned box enclosing all Cα atoms.

  · 3Di is Foldseek's structural alphabet. Each residue is assigned one of twenty discrete states based on how its Cα sits relative to its spatial (not sequential) neighbors. Aligning 3Di strings finds structural homologs roughly as well as full 3D superposition, but orders of magnitude faster.

  · Solvent-accessible surface area (SASA) is the area in Å² traced out by the centre of a 1.4 Å probe sphere (a water molecule) rolled over the protein's van der Waals surface (Shrake–Rupley / Lee–Richards construction). Buried residues have near-zero SASA; fully exposed residues can exceed 200 Å². The total SASA scales roughly with the number of surface residues.

Ask how reliable the model is.

  · For AlphaFold models, the B-factor field carries pLDDT — the model's own estimate of local accuracy on a 0–100 scale. Regions with pLDDT<50 should be treated as essentially unmodeled; they often correspond to intrinsically disordered segments.

  · For experimental (PDB) structures, the B-factor (temperature factor) quantifies the positional spread of each atom in the crystal — a combination of thermal vibration and static disorder — in units of Å². High B-factors mark flexible loops or poorly resolved regions; low B-factors mark the rigid, well-ordered core.

  · Predicted Aligned Error (PAE) is an AlphaFold confidence matrix: entry (i, j) is the expected error in the position of residue j, in ångströms, when the prediction is superimposed on the true structure at residue i. Low PAE within a block of residues means that block is internally rigid and well-predicted; high PAE between two blocks means their relative placement is uncertain even if each block individually is confident.

Place it in context: what it resembles, what it is annotated as, and how it looks.

  · Structural nearest neighbors (via Foldseek easy-search vs the PDB). Reported per hit: target PDB id, E-value, and alignment TM-score. A TM-score above ~0.5 is the conventional threshold for 'same fold'.

  · Functional annotations link the protein to curated databases. InterPro entries identify conserved domains and families by matching the sequence against member-database signatures (Pfam, PROSITE, CDD, …). Gene Ontology (GO) terms describe molecular function, biological process, and cellular component in a controlled vocabulary. CATH places the structure in a hierarchical fold classification (Class/Architecture/Topology/Homologous-superfamily). The organism is the source species.

  · The contact map is a binary N×N matrix image: pixel (i, j) is dark where Cα_i and Cα_j are within 8 Å and |i−j|>4. Because the |i−j|>4 filter removes local helical contacts, off-diagonal stripes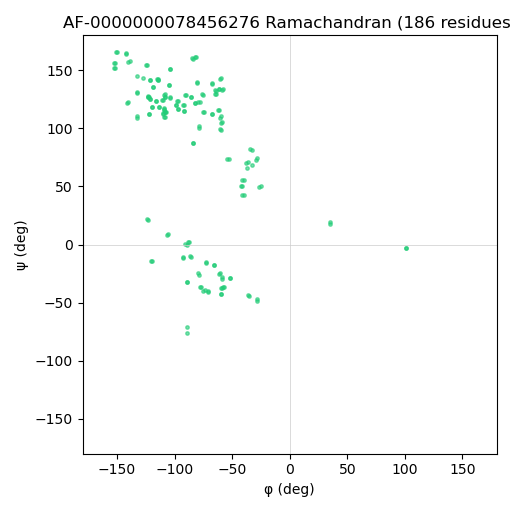 parallel to the main diagonal indicate parallel β-sheets; stripes perpendicular to it indicate antiparallel β-sheets. The Ramachandran plot scatters every residue's (φ, ψ) pair against the sterically allowed regions. The PAE heatmap renders the predicted-aligned-error matrix.

  · Six rendered views show the 3D structure from the faces of a cube — i.e. along ±x, ±y, ±z. Rendering representation is drawn randomly per protein from cartoon (secondary-structure ribbons), sticks (backbone bonds), or molecular surface; coloring is either N→C rainbow (blue at the N-terminus through red at the C-terminus) or one color per chain.